Protein AF-A0A9E1WMB5-F1 (afdb_monomer_lite)

pLDDT: mean 80.15, std 16.56, range [26.53, 96.44]

Sequence (332 aa):
MTDHKHYSDYHSYMDGRIVIYKRNDHKTPRFSARFKIPNQIGGIVKSTKTADKDKAYKIAKEMYYDLEGKFQRGEVLMKLPFSKVFNDWVSLRLVEGKDKVYTFDDIRSSKKHILKFFNDRDIRKVDNFLINEFFAKRQSDTPKPSASTLKQEARRLNGILTFAYNNGLIKDIPHFPSISAKPNPRPDFTQEEYNKLVQSMGDFVDEVKANKAHGTVTSPHTIKQRGVEKKIILPGENKTNKDPKLMALVARSHRWLQNLKDGQVKNIAEIAANENMDDGDVSRFIQFAFLAPEIVTSIFEGKQPADLTSEKLKRLGSLPHSWSEQKSRLGY

Structure (mmCIF, N/CA/C/O backbone):
data_AF-A0A9E1WMB5-F1
#
_entry.id   AF-A0A9E1WMB5-F1
#
loop_
_atom_site.group_PDB
_atom_site.id
_atom_site.type_symbol
_atom_site.label_atom_id
_atom_site.label_alt_id
_atom_site.label_comp_id
_atom_site.label_asym_id
_atom_site.label_entity_id
_atom_site.label_seq_id
_atom_site.pdbx_PDB_ins_code
_atom_site.Cartn_x
_atom_site.Cartn_y
_atom_site.Cartn_z
_atom_site.occupancy
_atom_site.B_iso_or_equiv
_atom_site.auth_seq_id
_atom_site.auth_comp_id
_atom_site.auth_asym_id
_atom_site.auth_atom_id
_atom_site.pdbx_PDB_model_num
ATOM 1 N N . MET A 1 1 ? 10.996 18.912 -34.843 1.00 38.31 1 MET A N 1
ATOM 2 C CA . MET A 1 1 ? 12.142 18.092 -34.395 1.00 38.31 1 MET A CA 1
ATOM 3 C C . MET A 1 1 ? 12.155 18.114 -32.881 1.00 38.31 1 MET A C 1
ATOM 5 O O . MET A 1 1 ? 12.222 19.189 -32.306 1.00 38.31 1 MET A O 1
ATOM 9 N N . THR A 1 2 ? 11.965 16.967 -32.239 1.00 42.38 2 THR A N 1
ATOM 10 C CA . THR A 1 2 ? 11.940 16.852 -30.777 1.00 42.38 2 THR A CA 1
ATOM 11 C C . THR A 1 2 ? 13.373 16.960 -30.262 1.00 42.38 2 THR A C 1
ATOM 13 O O . THR A 1 2 ? 14.203 16.117 -30.588 1.00 42.38 2 THR A O 1
ATOM 16 N N . ASP A 1 3 ? 13.680 18.018 -29.514 1.00 42.44 3 ASP A N 1
ATOM 17 C CA . ASP A 1 3 ? 15.026 18.278 -29.000 1.00 42.44 3 ASP A CA 1
ATOM 18 C C . ASP A 1 3 ? 15.379 17.258 -27.900 1.00 42.44 3 ASP A C 1
ATOM 20 O O . ASP A 1 3 ? 14.807 17.246 -26.806 1.00 42.44 3 ASP A O 1
ATOM 24 N N . HIS A 1 4 ? 16.277 16.325 -28.213 1.00 59.47 4 HIS A N 1
ATOM 25 C CA . HIS A 1 4 ? 16.670 15.233 -27.327 1.00 59.47 4 HIS A CA 1
ATOM 26 C C . HIS A 1 4 ? 17.949 15.597 -26.559 1.00 59.47 4 HIS A C 1
ATOM 28 O O . HIS A 1 4 ? 18.994 14.994 -26.780 1.00 59.47 4 HIS A O 1
ATOM 34 N N . LYS A 1 5 ? 17.865 16.534 -25.601 1.00 64.81 5 LYS A N 1
ATOM 35 C CA . LYS A 1 5 ? 19.006 17.042 -24.795 1.00 64.81 5 LYS A CA 1
ATOM 36 C C . LYS A 1 5 ? 19.931 15.985 -24.158 1.00 64.81 5 LYS A C 1
ATOM 38 O O . LYS A 1 5 ? 21.057 16.304 -23.789 1.00 64.81 5 LYS A O 1
ATOM 43 N N . HIS A 1 6 ? 19.485 14.737 -24.017 1.00 70.25 6 HIS A N 1
ATOM 44 C CA . HIS A 1 6 ? 20.235 13.657 -23.363 1.00 7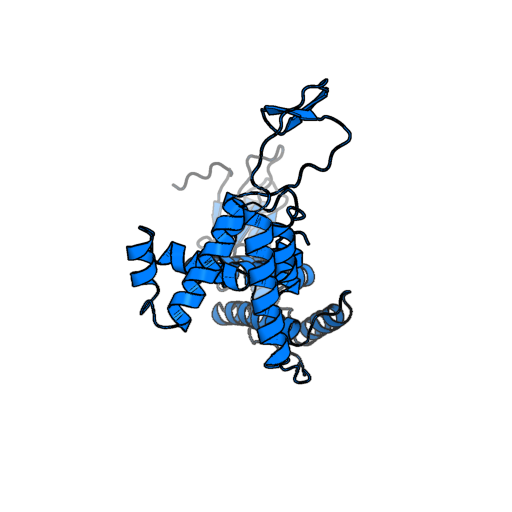0.25 6 HIS A CA 1
ATOM 45 C C . HIS A 1 6 ? 20.822 12.603 -24.322 1.00 70.25 6 HIS A C 1
ATOM 47 O O . HIS A 1 6 ? 21.563 11.723 -23.872 1.00 70.25 6 HIS A O 1
ATOM 53 N N . TYR A 1 7 ? 20.516 12.674 -25.621 1.00 82.00 7 TYR A N 1
ATOM 54 C CA . TYR A 1 7 ? 20.897 11.658 -26.606 1.00 82.00 7 TYR A CA 1
ATOM 55 C C . TYR A 1 7 ? 21.585 12.282 -27.829 1.00 82.00 7 TYR A C 1
ATOM 57 O O . TYR A 1 7 ? 21.335 13.430 -28.179 1.00 82.00 7 TYR A O 1
ATOM 65 N N . SER A 1 8 ? 22.440 11.508 -28.486 1.00 81.94 8 SER A N 1
ATOM 66 C CA . SER A 1 8 ? 23.066 11.810 -29.781 1.00 81.94 8 SER A CA 1
ATOM 67 C C . SER A 1 8 ? 22.853 10.636 -30.738 1.00 81.94 8 SER A C 1
ATOM 69 O O . SER A 1 8 ? 22.440 9.557 -30.306 1.00 81.94 8 SER A O 1
ATOM 71 N N . ASP A 1 9 ? 23.097 10.836 -32.037 1.00 84.56 9 ASP A N 1
ATOM 72 C CA . ASP A 1 9 ? 22.953 9.809 -33.085 1.00 84.56 9 ASP A CA 1
ATOM 73 C C . ASP A 1 9 ? 21.632 9.021 -32.987 1.00 84.56 9 ASP A C 1
ATOM 75 O O . ASP A 1 9 ? 21.609 7.795 -32.869 1.00 84.56 9 ASP A O 1
ATOM 79 N N . TYR A 1 10 ? 20.511 9.745 -32.967 1.00 90.81 10 TYR A N 1
ATOM 80 C CA . TYR A 1 10 ? 19.176 9.164 -32.852 1.00 90.81 10 TYR A CA 1
ATOM 81 C C . TYR A 1 10 ? 18.671 8.676 -34.215 1.00 90.81 10 TYR A C 1
ATOM 83 O O . TYR A 1 10 ? 18.521 9.463 -35.150 1.00 90.81 10 TYR A O 1
ATOM 91 N N . HIS A 1 11 ? 18.330 7.392 -34.311 1.00 92.56 11 HIS A N 1
ATOM 92 C CA . HIS A 1 11 ? 17.752 6.798 -35.515 1.00 92.56 11 HIS A CA 1
ATOM 93 C C . HIS A 1 11 ? 16.545 5.927 -35.165 1.00 92.56 11 HIS A C 1
ATOM 95 O O . HIS A 1 11 ? 16.603 5.096 -34.258 1.00 92.56 11 HIS A O 1
ATOM 101 N N . SER A 1 12 ? 15.449 6.103 -35.903 1.00 92.56 12 SER A N 1
ATOM 102 C CA . SER A 1 12 ? 14.202 5.363 -35.718 1.00 92.56 12 SER A CA 1
ATOM 103 C C . SER A 1 12 ? 13.916 4.477 -36.926 1.00 92.56 12 SER A C 1
ATOM 105 O O . SER A 1 12 ? 14.100 4.898 -38.064 1.00 92.56 12 SER A O 1
ATOM 107 N N . TYR A 1 13 ? 13.461 3.255 -36.667 1.00 92.62 13 TYR A N 1
ATOM 108 C CA . TYR A 1 13 ? 13.157 2.234 -37.663 1.00 92.62 13 TYR A CA 1
ATOM 109 C C . TYR A 1 13 ? 11.843 1.526 -37.312 1.00 92.62 13 TYR A C 1
ATOM 111 O O . TYR A 1 13 ? 11.417 1.534 -36.151 1.00 92.62 13 TYR A O 1
ATOM 119 N N . MET A 1 14 ? 11.234 0.868 -38.308 1.00 89.62 14 MET A N 1
ATOM 120 C CA . MET A 1 14 ? 9.987 0.099 -38.156 1.00 89.62 14 MET A CA 1
ATOM 121 C C . MET A 1 14 ? 8.889 0.920 -37.457 1.00 89.62 14 MET A C 1
ATOM 123 O O . MET A 1 14 ? 8.373 0.507 -36.421 1.00 89.62 14 MET A O 1
ATOM 127 N N . ASP A 1 15 ? 8.609 2.125 -37.960 1.00 88.12 15 ASP A N 1
ATOM 128 C CA . ASP A 1 15 ? 7.588 3.042 -37.425 1.00 88.12 15 ASP A CA 1
ATOM 129 C C . ASP A 1 15 ? 7.743 3.357 -35.926 1.00 88.12 15 ASP A C 1
ATOM 131 O O . ASP A 1 15 ? 6.782 3.411 -35.158 1.00 88.12 15 ASP A O 1
ATOM 135 N N . GLY A 1 16 ? 8.987 3.523 -35.468 1.00 86.50 16 GLY A N 1
ATOM 136 C CA . GLY A 1 16 ? 9.279 3.829 -34.066 1.00 86.50 16 GLY A CA 1
ATOM 137 C C . GLY A 1 16 ? 9.293 2.619 -33.134 1.00 86.50 16 GLY A C 1
ATOM 138 O O . GLY A 1 16 ? 9.463 2.794 -31.924 1.00 86.50 16 GLY A O 1
ATOM 139 N N . ARG A 1 17 ? 9.158 1.396 -33.661 1.00 88.81 17 ARG A N 1
ATOM 140 C CA . ARG A 1 17 ? 9.292 0.166 -32.865 1.00 88.81 17 ARG A CA 1
ATOM 141 C C . ARG A 1 17 ? 10.726 -0.109 -32.454 1.00 88.81 17 ARG A C 1
ATOM 143 O O . ARG A 1 17 ? 10.938 -0.649 -31.372 1.00 88.81 17 ARG A O 1
ATOM 150 N N . ILE A 1 18 ? 11.693 0.284 -33.280 1.00 94.69 18 ILE A N 1
ATOM 151 C CA . ILE A 1 18 ? 13.116 0.225 -32.953 1.00 94.69 18 ILE A CA 1
ATOM 152 C C . ILE A 1 18 ? 13.670 1.642 -33.015 1.00 94.69 18 ILE A C 1
ATOM 154 O O . ILE A 1 18 ? 13.551 2.333 -34.023 1.00 94.69 18 ILE A O 1
ATOM 158 N N . VAL A 1 19 ? 14.304 2.076 -31.936 1.00 94.44 19 VAL A N 1
ATOM 159 C CA . VAL A 1 19 ? 15.007 3.356 -31.876 1.00 94.44 19 VAL A CA 1
ATOM 160 C C . VAL A 1 19 ? 16.403 3.100 -31.345 1.00 94.44 19 VAL A C 1
ATOM 162 O O . VAL A 1 19 ? 16.534 2.611 -30.229 1.00 94.44 19 VAL A O 1
ATOM 165 N N . ILE A 1 20 ? 17.442 3.433 -32.106 1.00 95.00 20 ILE A N 1
ATOM 166 C CA . ILE A 1 20 ? 18.824 3.387 -31.619 1.00 95.00 20 ILE A CA 1
ATOM 167 C C . ILE A 1 20 ? 19.335 4.799 -31.355 1.00 95.00 20 ILE A C 1
ATOM 169 O O . ILE A 1 20 ? 19.002 5.729 -32.084 1.00 95.00 20 ILE A O 1
ATOM 173 N N . TYR A 1 21 ? 20.121 4.958 -30.300 1.00 94.19 21 TYR A N 1
ATOM 174 C CA . TYR A 1 21 ? 20.698 6.239 -29.908 1.00 94.19 21 TYR A CA 1
ATOM 175 C C . TYR A 1 21 ? 21.976 6.038 -29.098 1.00 94.19 21 TYR A C 1
ATOM 177 O O . TYR A 1 21 ? 22.169 5.007 -28.445 1.00 94.19 21 TYR A O 1
ATOM 185 N N . LYS A 1 22 ? 22.845 7.043 -29.104 1.00 92.19 22 LYS A N 1
ATOM 186 C CA . LYS A 1 22 ? 23.962 7.176 -28.170 1.00 92.19 22 LYS A CA 1
ATOM 187 C C . LYS A 1 22 ? 23.547 8.076 -27.014 1.00 92.19 22 LYS A C 1
ATOM 189 O O . LYS A 1 22 ? 22.721 8.974 -27.162 1.00 92.19 22 LYS A O 1
ATOM 194 N N . ARG A 1 23 ? 24.087 7.814 -25.829 1.00 85.69 23 ARG A N 1
ATOM 195 C CA . ARG A 1 23 ? 23.876 8.680 -24.667 1.00 85.69 23 ARG A CA 1
ATOM 196 C C . ARG A 1 23 ? 25.073 9.613 -24.514 1.00 85.69 23 ARG A C 1
ATOM 198 O O . ARG A 1 23 ? 26.211 9.166 -24.652 1.00 85.69 23 ARG A O 1
ATOM 205 N N . ASN A 1 24 ? 24.809 10.878 -24.202 1.00 84.19 24 ASN A N 1
ATOM 206 C CA . ASN A 1 24 ? 25.844 11.916 -24.128 1.00 84.19 24 ASN A CA 1
ATOM 207 C C . ASN A 1 24 ? 26.690 11.849 -22.839 1.00 84.19 24 ASN A C 1
ATOM 209 O O . ASN A 1 24 ? 27.710 12.519 -22.742 1.00 84.19 24 ASN A O 1
ATOM 213 N N . ASP A 1 25 ? 26.279 11.044 -21.854 1.00 82.69 25 ASP A N 1
ATOM 214 C CA . ASP A 1 25 ? 26.929 10.881 -20.546 1.00 82.69 25 ASP A CA 1
ATOM 215 C C . ASP A 1 25 ? 28.101 9.878 -20.544 1.00 82.69 25 ASP A C 1
ATOM 217 O O . ASP A 1 25 ? 28.880 9.835 -19.591 1.00 82.69 25 ASP A O 1
ATOM 221 N N . HIS A 1 26 ? 28.272 9.075 -21.600 1.00 81.00 26 HIS A N 1
ATOM 222 C CA . HIS A 1 26 ? 29.330 8.064 -21.671 1.00 81.00 26 HIS A CA 1
ATOM 223 C C . HIS A 1 26 ? 30.584 8.559 -22.409 1.00 81.00 26 HIS A C 1
ATOM 225 O O . HIS A 1 26 ? 30.502 8.991 -23.555 1.00 81.00 26 HIS A O 1
ATOM 231 N N . LYS A 1 27 ? 31.772 8.357 -21.808 1.00 80.12 27 LYS A N 1
ATOM 232 C CA . LYS A 1 27 ? 33.088 8.638 -22.434 1.00 80.12 27 LYS A CA 1
ATOM 233 C C . LYS A 1 27 ? 33.320 7.897 -23.760 1.00 80.12 27 LYS A C 1
ATOM 235 O O . LYS A 1 27 ? 33.998 8.416 -24.635 1.00 80.12 27 LYS A O 1
ATOM 240 N N . THR A 1 28 ? 32.789 6.681 -23.901 1.00 84.12 28 THR A N 1
ATOM 241 C CA . THR A 1 28 ? 32.860 5.869 -25.129 1.00 84.12 28 THR A CA 1
ATOM 242 C C . THR A 1 28 ? 31.448 5.435 -25.535 1.00 84.12 28 THR A C 1
ATOM 244 O O . THR A 1 28 ? 30.992 4.344 -25.171 1.00 84.12 28 THR A O 1
ATOM 247 N N . PRO A 1 29 ? 30.698 6.307 -26.233 1.00 83.88 29 PRO A N 1
ATOM 248 C CA . PRO A 1 29 ? 29.279 6.090 -26.464 1.00 83.88 29 PRO A CA 1
ATOM 249 C C . PRO A 1 29 ? 29.048 4.958 -27.473 1.00 83.88 29 PRO A C 1
ATOM 251 O O . PRO A 1 29 ? 29.410 5.037 -28.647 1.00 83.88 29 PRO A O 1
ATOM 254 N N . ARG A 1 30 ? 28.401 3.892 -26.999 1.00 91.75 30 ARG A N 1
ATOM 255 C CA . ARG A 1 30 ? 27.881 2.792 -27.822 1.00 91.75 30 ARG A CA 1
ATOM 256 C C . ARG A 1 30 ? 26.392 3.002 -28.080 1.00 91.75 30 ARG A C 1
ATOM 258 O O . ARG A 1 30 ? 25.697 3.602 -27.257 1.00 91.75 30 ARG A O 1
ATOM 265 N N . PHE A 1 31 ? 25.886 2.456 -29.179 1.00 93.94 31 PHE A N 1
ATOM 266 C CA . PHE A 1 31 ? 24.462 2.504 -29.481 1.00 93.94 31 PHE A CA 1
ATOM 267 C C . PHE A 1 31 ? 23.658 1.672 -28.475 1.00 93.94 31 PHE A C 1
ATOM 269 O O . PHE A 1 31 ? 23.940 0.495 -28.222 1.00 93.94 31 PHE A O 1
ATOM 276 N N . SER A 1 32 ? 22.621 2.285 -27.920 1.00 92.50 32 SER A N 1
ATOM 277 C CA . SER A 1 32 ? 21.546 1.628 -27.182 1.00 92.50 32 SER A CA 1
ATOM 278 C C . SER A 1 32 ? 20.313 1.558 -28.068 1.00 92.50 32 SER A C 1
ATOM 280 O O . SER A 1 32 ? 20.053 2.490 -28.817 1.00 92.50 32 SER A O 1
ATOM 282 N N . ALA A 1 33 ? 19.565 0.466 -27.985 1.00 94.44 33 ALA A N 1
ATOM 283 C CA . ALA A 1 33 ? 18.337 0.238 -28.724 1.00 94.44 33 ALA A CA 1
ATOM 284 C C . ALA A 1 33 ? 17.145 0.217 -27.763 1.00 94.44 33 ALA A C 1
ATOM 286 O O . ALA A 1 33 ? 17.157 -0.510 -26.770 1.00 94.44 33 ALA A O 1
ATOM 287 N N . ARG A 1 34 ? 16.120 1.011 -28.063 1.00 91.88 34 ARG A N 1
ATOM 288 C CA . ARG A 1 34 ? 14.806 1.011 -27.428 1.00 91.88 34 ARG A CA 1
ATOM 289 C C . ARG A 1 34 ? 13.812 0.295 -28.337 1.00 91.88 34 ARG A C 1
ATOM 291 O O . ARG A 1 34 ? 13.695 0.632 -29.511 1.00 91.88 34 ARG A O 1
ATOM 298 N N . PHE A 1 35 ? 13.072 -0.642 -27.762 1.00 91.94 35 PHE A N 1
ATOM 299 C CA . PHE A 1 35 ? 12.079 -1.467 -28.435 1.00 91.94 35 PHE A CA 1
ATOM 300 C C . PHE A 1 35 ? 10.682 -1.157 -27.908 1.00 91.94 35 PHE A C 1
ATOM 302 O O . PHE A 1 35 ? 10.476 -1.116 -26.692 1.00 91.94 35 PHE A O 1
ATOM 309 N N . LYS A 1 36 ? 9.721 -0.968 -28.811 1.00 87.06 36 LYS A N 1
ATOM 310 C CA . LYS A 1 36 ? 8.294 -0.860 -28.498 1.00 87.06 36 LYS A CA 1
ATOM 311 C C . LYS A 1 36 ? 7.586 -2.056 -29.129 1.00 87.06 36 LYS A C 1
ATOM 313 O O . LYS A 1 36 ? 7.396 -2.085 -30.342 1.00 87.06 36 LYS A O 1
ATOM 318 N N . ILE A 1 37 ? 7.239 -3.043 -28.307 1.00 85.00 37 ILE A N 1
ATOM 319 C CA . ILE A 1 37 ? 6.507 -4.231 -28.754 1.00 85.00 37 ILE A CA 1
ATOM 320 C C . ILE A 1 37 ? 5.007 -3.896 -28.767 1.00 85.00 37 ILE A C 1
ATOM 322 O O . ILE A 1 37 ? 4.506 -3.351 -27.776 1.00 85.00 37 ILE A O 1
ATOM 326 N N . PRO A 1 38 ? 4.279 -4.169 -29.863 1.00 76.94 38 PRO A N 1
ATOM 327 C CA . PRO A 1 38 ? 2.831 -3.985 -29.910 1.00 76.94 38 PRO A CA 1
ATOM 328 C C . PRO A 1 38 ? 2.136 -4.723 -28.759 1.00 76.94 38 PRO A C 1
ATOM 330 O O . PRO A 1 38 ? 2.511 -5.842 -28.428 1.00 76.94 38 PRO A O 1
ATOM 333 N N . ASN A 1 39 ? 1.134 -4.096 -28.138 1.00 70.06 39 ASN A N 1
ATOM 334 C CA . ASN A 1 39 ? 0.389 -4.634 -26.988 1.00 70.06 39 ASN A CA 1
ATOM 335 C C . ASN A 1 39 ? 1.214 -4.863 -25.702 1.00 70.06 39 ASN A C 1
ATOM 337 O O . ASN A 1 39 ? 0.675 -5.346 -24.708 1.00 70.06 39 ASN A O 1
ATOM 341 N N . GLN A 1 40 ? 2.493 -4.472 -25.667 1.00 71.69 40 GLN A N 1
ATOM 342 C CA . GLN A 1 40 ? 3.281 -4.424 -24.438 1.00 71.69 40 GLN A CA 1
ATOM 343 C C . GLN A 1 40 ? 3.323 -2.999 -23.875 1.00 71.69 40 GLN A C 1
ATOM 345 O O . GLN A 1 40 ? 3.624 -2.029 -24.571 1.00 71.69 40 GLN A O 1
ATOM 350 N N . ILE A 1 41 ? 3.084 -2.872 -22.569 1.00 62.41 41 ILE A N 1
ATOM 351 C CA . ILE A 1 41 ? 3.213 -1.596 -21.861 1.00 62.41 41 ILE A CA 1
ATOM 352 C C . ILE A 1 41 ? 4.692 -1.310 -21.570 1.00 62.41 41 ILE A C 1
ATOM 354 O O . ILE A 1 41 ? 5.375 -2.086 -20.897 1.00 62.41 41 ILE A O 1
ATOM 358 N N . GLY A 1 42 ? 5.165 -0.149 -22.029 1.00 66.00 42 GLY A N 1
ATOM 359 C CA . GLY A 1 42 ? 6.530 0.339 -21.820 1.00 66.00 42 GLY A CA 1
ATOM 360 C C . GLY A 1 42 ? 7.509 -0.046 -22.935 1.00 66.00 42 GLY A C 1
ATOM 361 O O . GLY A 1 42 ? 7.225 -0.889 -23.777 1.00 66.00 42 GLY A O 1
ATOM 362 N N . GLY A 1 43 ? 8.677 0.605 -22.948 1.00 78.00 43 GLY A N 1
ATOM 363 C CA . GLY A 1 43 ? 9.746 0.315 -23.908 1.00 78.00 43 GLY A CA 1
ATOM 364 C C . GLY A 1 43 ? 10.907 -0.432 -23.257 1.00 78.00 43 GLY A C 1
ATOM 365 O O . GLY A 1 43 ? 11.295 -0.099 -22.140 1.00 78.00 43 GLY A O 1
ATOM 366 N N . ILE A 1 44 ? 11.477 -1.403 -23.967 1.00 82.75 44 ILE A N 1
ATOM 367 C CA . ILE A 1 44 ? 12.641 -2.182 -23.518 1.00 82.75 44 ILE A CA 1
ATOM 368 C C . ILE A 1 44 ? 13.898 -1.507 -24.042 1.00 82.75 44 ILE A C 1
ATOM 370 O O . ILE A 1 44 ? 13.975 -1.254 -25.236 1.00 82.75 44 ILE A O 1
ATOM 374 N N . VAL A 1 45 ? 14.894 -1.243 -23.197 1.00 89.75 45 VAL A N 1
ATOM 375 C CA . VAL A 1 45 ? 16.184 -0.695 -23.646 1.00 89.75 45 VAL A CA 1
ATOM 376 C C . VAL A 1 45 ? 17.282 -1.739 -23.461 1.00 89.75 45 VAL A C 1
ATOM 378 O O . VAL A 1 45 ? 17.433 -2.286 -22.371 1.00 89.75 45 VAL A O 1
ATOM 381 N N . LYS A 1 46 ? 18.062 -2.015 -24.511 1.00 91.25 46 LYS A N 1
ATOM 382 C CA . LYS A 1 46 ? 19.260 -2.871 -24.458 1.00 91.25 46 LYS A CA 1
ATOM 383 C C . LYS A 1 46 ? 20.430 -2.202 -25.173 1.00 91.25 46 LYS A C 1
ATOM 385 O O . LYS A 1 46 ? 20.240 -1.482 -26.145 1.00 91.25 46 LYS A O 1
ATOM 390 N N . SER A 1 47 ? 21.656 -2.453 -24.721 1.00 91.56 47 SER A N 1
ATOM 391 C CA . SER A 1 47 ? 22.849 -2.008 -25.450 1.00 91.56 47 SER A CA 1
ATOM 392 C C . SER A 1 47 ? 23.109 -2.916 -26.653 1.00 91.56 47 SER A C 1
ATOM 394 O O . SER A 1 47 ? 23.089 -4.138 -26.515 1.00 91.56 47 SER A O 1
ATOM 396 N N . THR A 1 48 ? 23.426 -2.327 -27.806 1.00 92.81 48 THR A N 1
ATOM 397 C CA . THR A 1 48 ? 23.882 -3.065 -29.000 1.00 92.81 48 THR A CA 1
ATOM 398 C C . THR A 1 48 ? 25.367 -3.436 -28.926 1.00 92.81 48 THR A C 1
ATOM 400 O O . THR A 1 48 ? 25.872 -4.150 -29.784 1.00 92.81 48 THR A O 1
ATOM 403 N N . LYS A 1 49 ? 26.080 -2.947 -27.897 1.00 91.94 49 LYS A N 1
ATOM 404 C CA . LYS A 1 49 ? 27.517 -3.158 -27.647 1.00 91.94 49 LYS A CA 1
ATOM 405 C C . LYS A 1 49 ? 28.463 -2.685 -28.764 1.00 91.94 49 LYS A C 1
ATOM 407 O O . LYS A 1 49 ? 29.663 -2.921 -28.667 1.00 91.94 49 LYS A O 1
ATOM 412 N N . THR A 1 50 ? 27.972 -1.945 -29.754 1.00 93.12 50 THR A N 1
ATOM 413 C CA . THR A 1 50 ? 28.773 -1.418 -30.867 1.00 93.12 50 THR A CA 1
ATOM 414 C C . THR A 1 50 ? 28.614 0.099 -31.006 1.00 93.12 50 THR A C 1
ATOM 416 O O . THR A 1 50 ? 27.602 0.669 -30.599 1.00 93.12 50 THR A O 1
ATOM 419 N N . ALA A 1 51 ? 29.638 0.766 -31.540 1.00 91.81 51 ALA A N 1
ATOM 420 C CA . ALA A 1 51 ? 29.602 2.188 -31.902 1.00 91.81 51 ALA A CA 1
ATOM 421 C C . ALA A 1 51 ? 29.258 2.412 -33.388 1.00 91.81 51 ALA A C 1
ATOM 423 O O . ALA A 1 51 ? 29.016 3.546 -33.793 1.00 91.81 51 ALA A O 1
ATOM 424 N N . ASP A 1 52 ? 29.229 1.333 -34.174 1.00 94.12 52 ASP A N 1
ATOM 425 C CA . ASP A 1 52 ? 28.877 1.305 -35.594 1.00 94.12 52 ASP A CA 1
ATOM 426 C C . ASP A 1 52 ? 27.351 1.249 -35.753 1.00 94.12 52 ASP A C 1
ATOM 428 O O . ASP A 1 52 ? 26.698 0.367 -35.188 1.00 94.12 52 ASP A O 1
ATOM 432 N N . LYS A 1 53 ? 26.793 2.202 -36.506 1.00 93.69 53 LYS A N 1
ATOM 433 C CA . LYS A 1 53 ? 25.348 2.397 -36.688 1.00 93.69 53 LYS A CA 1
ATOM 434 C C . LYS A 1 53 ? 24.683 1.221 -37.405 1.00 93.69 53 LYS A C 1
ATOM 436 O O . LYS A 1 53 ? 23.621 0.768 -36.979 1.00 93.69 53 LYS A O 1
ATOM 441 N N . ASP A 1 54 ? 25.293 0.716 -38.472 1.00 92.56 54 ASP A N 1
ATOM 442 C CA . ASP A 1 54 ? 24.679 -0.313 -39.313 1.00 92.56 54 ASP A CA 1
ATOM 443 C C . ASP A 1 54 ? 24.740 -1.675 -38.617 1.00 92.56 54 ASP A C 1
ATOM 445 O O . ASP A 1 54 ? 23.760 -2.428 -38.608 1.00 92.56 54 ASP A O 1
ATOM 449 N N . LYS A 1 55 ? 25.851 -1.958 -37.922 1.00 93.44 55 LYS A N 1
ATOM 450 C CA . LYS A 1 55 ? 25.944 -3.115 -37.018 1.00 93.44 55 LYS A CA 1
ATOM 451 C C . LYS A 1 55 ? 24.957 -2.991 -35.857 1.00 93.44 55 LYS A C 1
ATOM 453 O O . LYS A 1 55 ? 24.309 -3.978 -35.516 1.00 93.44 55 LYS A O 1
ATOM 458 N N . ALA A 1 56 ? 24.803 -1.798 -35.274 1.00 94.25 56 ALA A N 1
ATOM 459 C CA . ALA A 1 56 ? 23.848 -1.562 -34.192 1.00 94.25 56 ALA A CA 1
ATOM 460 C C . ALA A 1 56 ? 22.411 -1.848 -34.634 1.00 94.25 56 ALA A C 1
ATOM 462 O O . ALA A 1 56 ? 21.671 -2.491 -33.893 1.00 94.25 56 ALA A O 1
ATOM 463 N N . TYR A 1 57 ? 22.026 -1.415 -35.838 1.00 95.06 57 TYR A N 1
ATOM 464 C CA . TYR A 1 57 ? 20.698 -1.685 -36.380 1.00 95.06 57 TYR A CA 1
ATOM 465 C C . TYR A 1 57 ? 20.459 -3.182 -36.615 1.00 95.06 57 TYR A C 1
ATOM 467 O O . TYR A 1 57 ? 19.420 -3.687 -36.193 1.00 95.06 57 TYR A O 1
ATOM 475 N N . LYS A 1 58 ? 21.416 -3.913 -37.208 1.00 96.06 58 LYS A N 1
ATOM 476 C CA . LYS A 1 58 ? 21.299 -5.374 -37.399 1.00 96.06 58 LYS A CA 1
ATOM 477 C C . LYS A 1 58 ? 21.091 -6.105 -36.068 1.00 96.06 58 LYS A C 1
ATOM 479 O O . LYS A 1 58 ? 20.119 -6.841 -35.923 1.00 96.06 58 LYS A O 1
ATOM 484 N N . ILE A 1 59 ? 21.929 -5.802 -35.073 1.00 95.19 59 ILE A N 1
ATOM 485 C CA . ILE A 1 59 ? 21.826 -6.364 -33.716 1.00 95.19 59 ILE A CA 1
ATOM 486 C C . ILE A 1 59 ? 20.479 -6.002 -33.072 1.00 95.19 59 ILE A C 1
ATOM 488 O O . ILE A 1 59 ? 19.817 -6.849 -32.475 1.00 95.19 59 ILE A O 1
ATOM 492 N N . ALA A 1 60 ? 20.047 -4.744 -33.191 1.00 95.38 60 ALA A N 1
ATOM 493 C CA . ALA A 1 60 ? 18.770 -4.297 -32.645 1.00 95.38 60 ALA A CA 1
ATOM 494 C C . ALA A 1 60 ? 17.580 -5.004 -33.313 1.00 95.38 60 ALA A C 1
ATOM 496 O O . ALA A 1 60 ? 16.630 -5.373 -32.627 1.00 95.38 60 ALA A O 1
ATOM 497 N N . LYS A 1 61 ? 17.632 -5.229 -34.629 1.00 96.44 61 LYS A N 1
ATOM 498 C CA . LYS A 1 61 ? 16.587 -5.932 -35.381 1.00 96.44 61 LYS A CA 1
ATOM 499 C C . LYS A 1 61 ? 16.443 -7.387 -34.928 1.00 96.44 61 LYS A C 1
ATOM 501 O O . LYS A 1 61 ? 15.328 -7.827 -34.670 1.00 96.44 61 LYS A O 1
ATOM 506 N N . GLU A 1 62 ? 17.553 -8.101 -34.749 1.00 95.31 62 GLU A N 1
ATOM 507 C CA . GLU A 1 62 ? 17.547 -9.467 -34.201 1.00 95.31 62 GLU A CA 1
ATOM 508 C C . GLU A 1 62 ? 16.978 -9.505 -32.775 1.00 95.31 62 GLU A C 1
ATOM 510 O O . GLU A 1 62 ? 16.105 -10.319 -32.471 1.00 95.31 62 GLU A O 1
ATOM 515 N N . MET A 1 63 ? 17.396 -8.570 -31.910 1.00 93.31 63 MET A N 1
ATOM 516 C CA . MET A 1 63 ? 16.844 -8.445 -30.556 1.00 93.31 63 MET A CA 1
ATOM 517 C C . MET A 1 63 ? 15.338 -8.159 -30.559 1.00 93.31 63 MET A C 1
ATOM 519 O O . MET A 1 63 ? 14.632 -8.673 -29.694 1.00 93.31 63 MET A O 1
ATOM 523 N N . TYR A 1 64 ? 14.845 -7.337 -31.490 1.00 93.44 64 TYR A N 1
ATOM 524 C CA . TYR A 1 64 ? 13.420 -7.030 -31.604 1.00 93.44 64 TYR A CA 1
ATOM 525 C C . TYR A 1 64 ? 12.606 -8.291 -31.917 1.00 93.44 64 TYR A C 1
ATOM 527 O O . TYR A 1 64 ? 11.618 -8.542 -31.231 1.00 93.44 64 TYR A O 1
ATOM 535 N N . TYR A 1 65 ? 13.033 -9.110 -32.883 1.00 93.81 65 TYR A N 1
ATOM 536 C CA . TYR A 1 65 ? 12.310 -10.337 -33.236 1.00 93.81 65 TYR A CA 1
ATOM 537 C C . TYR A 1 65 ? 12.342 -11.394 -32.127 1.00 93.81 65 TYR A C 1
ATOM 539 O O . TYR A 1 65 ? 11.328 -12.045 -31.884 1.00 93.81 65 TYR A O 1
ATOM 547 N N . ASP A 1 66 ? 13.457 -11.538 -31.401 1.00 90.69 66 ASP A N 1
ATOM 548 C CA . ASP A 1 66 ? 13.511 -12.423 -30.225 1.00 90.69 66 ASP A CA 1
ATOM 549 C C . ASP A 1 66 ? 12.531 -11.966 -29.129 1.00 90.69 66 ASP A C 1
ATOM 551 O O . ASP A 1 66 ? 11.801 -12.776 -28.552 1.00 90.69 66 ASP A O 1
ATOM 555 N N . LEU A 1 67 ? 12.470 -10.655 -28.867 1.00 88.50 67 LEU A N 1
ATOM 556 C CA . LEU A 1 67 ? 11.510 -10.078 -27.927 1.00 88.50 67 LEU A CA 1
ATOM 557 C C . LEU A 1 67 ? 10.066 -10.303 -28.405 1.00 88.50 67 LEU A C 1
ATOM 559 O O . LEU A 1 67 ? 9.243 -10.805 -27.647 1.00 88.50 67 LEU A O 1
ATOM 563 N N . GLU A 1 68 ? 9.750 -9.998 -29.660 1.00 87.12 68 GLU A N 1
ATOM 564 C CA . GLU A 1 68 ? 8.415 -10.213 -30.227 1.00 87.12 68 GLU A CA 1
ATOM 565 C C . GLU A 1 68 ? 7.998 -11.692 -30.141 1.00 87.12 68 GLU A C 1
ATOM 567 O O . GLU A 1 68 ? 6.911 -11.991 -29.651 1.00 87.12 68 GLU A O 1
ATOM 572 N N . GLY A 1 69 ? 8.890 -12.628 -30.480 1.00 87.31 69 GLY A N 1
ATOM 573 C CA . GLY A 1 69 ? 8.635 -14.065 -30.355 1.00 87.31 69 GLY A CA 1
ATOM 574 C C . GLY A 1 69 ? 8.359 -14.510 -28.914 1.00 87.31 69 GLY A C 1
ATOM 575 O O . GLY A 1 69 ? 7.422 -15.268 -28.668 1.00 87.31 69 GLY A O 1
ATOM 576 N N . LYS A 1 70 ? 9.129 -14.010 -27.941 1.00 84.69 70 LYS A N 1
ATOM 577 C CA . LYS A 1 70 ? 8.890 -14.254 -26.505 1.00 84.69 70 LYS A CA 1
ATOM 578 C C . LYS A 1 70 ? 7.536 -13.710 -26.048 1.00 84.69 70 LYS A C 1
ATOM 580 O O . LYS A 1 70 ? 6.817 -14.401 -25.331 1.00 84.69 70 LYS A O 1
ATOM 585 N N . PHE A 1 71 ? 7.159 -12.512 -26.494 1.00 81.06 71 PHE A N 1
ATOM 586 C CA . PHE A 1 71 ? 5.850 -11.935 -26.182 1.00 81.06 71 PHE A CA 1
ATOM 587 C C . PHE A 1 71 ? 4.699 -12.789 -26.717 1.00 81.06 71 PHE A C 1
ATOM 589 O O . PHE A 1 71 ? 3.755 -13.063 -25.981 1.00 81.06 71 PHE A O 1
ATOM 596 N N . GLN A 1 72 ? 4.800 -13.257 -27.964 1.00 80.44 72 GLN A N 1
ATOM 597 C CA . GLN A 1 72 ? 3.783 -14.116 -28.581 1.00 80.44 72 GLN A CA 1
ATOM 598 C C . GLN A 1 72 ? 3.632 -15.461 -27.857 1.00 80.44 72 GLN A C 1
ATOM 600 O O . GLN A 1 72 ? 2.528 -15.986 -27.754 1.00 80.44 72 GLN A O 1
ATOM 605 N N . ARG A 1 73 ? 4.714 -15.992 -27.273 1.00 82.88 73 ARG A N 1
ATOM 606 C CA . ARG A 1 73 ? 4.670 -17.179 -26.398 1.00 82.88 73 ARG A CA 1
ATOM 607 C C . ARG A 1 73 ? 4.114 -16.903 -24.995 1.00 82.88 73 ARG A C 1
ATOM 609 O O . ARG A 1 73 ? 4.038 -17.815 -24.178 1.00 82.88 73 ARG A O 1
ATOM 616 N N . GLY A 1 74 ? 3.737 -15.661 -24.692 1.00 69.25 74 GLY A N 1
ATOM 617 C CA . GLY A 1 74 ? 3.243 -15.254 -23.378 1.00 69.25 74 GLY A CA 1
ATOM 618 C C . GLY A 1 74 ? 4.339 -15.083 -22.323 1.00 69.25 74 GLY A C 1
ATOM 619 O O . GLY A 1 74 ? 4.028 -14.981 -21.135 1.00 69.25 74 GLY A O 1
ATOM 620 N N . GLU A 1 75 ? 5.614 -15.038 -22.720 1.00 75.56 75 GLU A N 1
ATOM 621 C CA . GLU A 1 75 ? 6.718 -14.800 -21.793 1.00 75.56 75 GLU A CA 1
ATOM 622 C C . GLU A 1 75 ? 6.753 -13.333 -21.340 1.00 75.56 75 GLU A C 1
ATOM 624 O O . GLU A 1 75 ? 6.522 -12.383 -22.096 1.00 75.56 75 GLU A O 1
ATOM 629 N N . VAL A 1 76 ? 7.092 -13.127 -20.069 1.00 67.50 76 VAL A N 1
ATOM 630 C CA . VAL A 1 76 ? 7.190 -11.792 -19.482 1.00 67.50 76 VAL A CA 1
ATOM 631 C C . VAL A 1 76 ? 8.483 -11.112 -19.944 1.00 67.50 76 VAL A C 1
ATOM 633 O O . VAL A 1 76 ? 9.557 -11.336 -19.395 1.00 67.50 76 VAL A O 1
ATOM 636 N N . LEU A 1 77 ? 8.367 -10.250 -20.955 1.00 71.00 77 LEU A N 1
ATOM 637 C CA . LEU A 1 77 ? 9.493 -9.520 -21.552 1.00 71.00 77 LEU A CA 1
ATOM 638 C C . LEU A 1 77 ? 10.129 -8.446 -20.670 1.00 71.00 77 LEU A C 1
ATOM 640 O O . LEU A 1 77 ? 11.316 -8.142 -20.789 1.00 71.00 77 LEU A O 1
ATOM 644 N N . MET A 1 78 ? 9.316 -7.820 -19.830 1.00 71.25 78 MET A N 1
ATOM 645 C CA . MET A 1 78 ? 9.767 -6.878 -18.823 1.00 71.25 78 MET A CA 1
ATOM 646 C C . MET A 1 78 ? 9.125 -7.251 -17.517 1.00 71.25 78 MET A C 1
ATOM 648 O O . MET A 1 78 ? 7.914 -7.465 -17.464 1.00 71.25 78 MET A O 1
ATOM 652 N N . LYS A 1 79 ? 9.948 -7.237 -16.473 1.00 76.50 79 LYS A N 1
ATOM 653 C CA . LYS A 1 79 ? 9.448 -7.293 -15.116 1.00 76.50 79 LYS A CA 1
ATOM 654 C C . LYS A 1 79 ? 8.517 -6.105 -14.909 1.00 76.50 79 LYS A C 1
ATOM 656 O O . LYS A 1 79 ? 8.945 -4.962 -15.086 1.00 76.50 79 LYS A O 1
ATOM 661 N N . LEU A 1 80 ? 7.265 -6.364 -14.556 1.00 83.38 80 LEU A N 1
ATOM 662 C CA . LEU A 1 80 ? 6.350 -5.323 -14.108 1.00 83.38 80 LEU A CA 1
ATOM 663 C C . LEU A 1 80 ? 6.302 -5.392 -12.580 1.00 83.38 80 LEU A C 1
ATOM 665 O O . LEU A 1 80 ? 5.541 -6.192 -12.034 1.00 83.38 80 LEU A O 1
ATOM 669 N N . PRO A 1 81 ? 7.168 -4.640 -11.875 1.00 91.75 81 PRO A N 1
ATOM 670 C CA . PRO A 1 81 ? 7.291 -4.789 -10.436 1.00 91.75 81 PRO A CA 1
ATOM 671 C C . PRO A 1 81 ? 6.006 -4.331 -9.750 1.00 91.75 81 PRO A C 1
ATOM 673 O O . PRO A 1 81 ? 5.409 -3.317 -10.130 1.00 91.75 81 PRO A O 1
ATOM 676 N N . PHE A 1 82 ? 5.618 -5.058 -8.706 1.00 94.88 82 PHE A N 1
ATOM 677 C CA . PHE A 1 82 ? 4.475 -4.731 -7.862 1.00 94.88 82 PHE A CA 1
ATOM 678 C C . PHE A 1 82 ? 4.554 -3.286 -7.359 1.00 94.88 82 PHE A C 1
ATOM 680 O O . PHE A 1 82 ? 3.550 -2.582 -7.347 1.00 94.88 82 PHE A O 1
ATOM 687 N N . SER A 1 83 ? 5.753 -2.811 -7.013 1.00 93.06 83 SER A N 1
ATOM 688 C CA . SER A 1 83 ? 6.000 -1.439 -6.565 1.00 93.06 83 SER A CA 1
ATOM 689 C C . SER A 1 83 ? 5.539 -0.372 -7.558 1.00 93.06 83 SER A C 1
ATOM 691 O O . SER A 1 83 ? 4.977 0.641 -7.143 1.00 93.06 83 SER A O 1
ATOM 693 N N . LYS A 1 84 ? 5.708 -0.603 -8.864 1.00 90.00 84 LYS A N 1
ATOM 694 C CA . LYS A 1 84 ? 5.228 0.317 -9.898 1.00 90.00 84 LYS A CA 1
ATOM 695 C C . LYS A 1 84 ? 3.702 0.358 -9.922 1.00 90.00 84 LYS A C 1
ATOM 697 O O . LYS A 1 84 ? 3.128 1.431 -9.787 1.00 90.00 84 LYS A O 1
ATOM 702 N N . VAL A 1 85 ? 3.063 -0.809 -10.009 1.00 88.81 85 VAL A N 1
ATOM 703 C CA . VAL A 1 85 ? 1.594 -0.926 -10.040 1.00 88.81 85 VAL A CA 1
ATOM 704 C C . VAL A 1 85 ? 0.968 -0.339 -8.775 1.00 88.81 85 VAL A C 1
ATOM 706 O O . VAL A 1 85 ? -0.033 0.367 -8.838 1.00 88.81 85 VAL A O 1
ATOM 709 N N . PHE A 1 86 ? 1.598 -0.573 -7.624 1.00 93.38 86 PHE A N 1
ATOM 710 C CA . PHE A 1 86 ? 1.203 0.015 -6.353 1.00 93.38 86 PHE A CA 1
ATOM 711 C C . PHE A 1 86 ? 1.245 1.547 -6.390 1.00 93.38 86 PHE A C 1
ATOM 713 O O . PHE A 1 86 ? 0.296 2.188 -5.954 1.00 93.38 86 PHE A O 1
ATOM 720 N N . ASN A 1 87 ? 2.318 2.149 -6.909 1.00 88.00 87 ASN A N 1
ATOM 721 C CA . ASN A 1 87 ? 2.433 3.606 -6.987 1.00 88.00 87 ASN A CA 1
ATOM 722 C C . ASN A 1 87 ? 1.419 4.217 -7.964 1.00 88.00 87 ASN A C 1
ATOM 724 O O . ASN A 1 87 ? 0.842 5.260 -7.652 1.00 88.00 87 ASN A O 1
ATOM 728 N N . ASP A 1 88 ? 1.165 3.559 -9.096 1.00 81.81 88 ASP A N 1
ATOM 729 C CA . ASP A 1 88 ? 0.148 3.985 -10.064 1.00 81.81 88 ASP A CA 1
ATOM 730 C C . ASP A 1 88 ? -1.248 3.964 -9.411 1.00 81.81 88 ASP A C 1
ATOM 732 O O . ASP A 1 88 ? -1.984 4.951 -9.451 1.00 81.81 88 ASP A O 1
ATOM 736 N N . TRP A 1 89 ? -1.563 2.884 -8.688 1.00 88.12 89 TRP A N 1
ATOM 737 C CA . TRP A 1 89 ? -2.793 2.752 -7.906 1.00 88.12 89 TRP A CA 1
ATOM 738 C C . TRP A 1 89 ? -2.925 3.813 -6.803 1.00 88.12 89 TRP A C 1
ATOM 740 O O . TRP A 1 89 ? -3.991 4.402 -6.629 1.00 88.12 89 TRP A O 1
ATOM 750 N N . VAL A 1 90 ? -1.846 4.098 -6.065 1.00 85.12 90 VAL A N 1
ATOM 751 C CA . VAL A 1 90 ? -1.828 5.162 -5.046 1.00 85.12 90 VAL A CA 1
ATOM 752 C C . VAL A 1 90 ? -2.095 6.525 -5.678 1.00 85.12 90 VAL A C 1
ATOM 754 O O . VAL A 1 90 ? -2.872 7.304 -5.132 1.00 85.12 90 VAL A O 1
ATOM 757 N N . SER A 1 91 ? -1.468 6.806 -6.820 1.00 79.69 91 SER A N 1
ATOM 758 C CA . SER A 1 91 ? -1.602 8.087 -7.519 1.00 79.69 91 SER A CA 1
ATOM 759 C C . SER A 1 91 ? -3.053 8.340 -7.918 1.00 79.69 91 SER A C 1
ATOM 761 O O . SER A 1 91 ? -3.571 9.422 -7.657 1.00 79.69 91 SER A O 1
ATOM 763 N N . LEU A 1 92 ? -3.738 7.318 -8.440 1.00 75.75 92 LEU A N 1
ATOM 764 C CA . LEU A 1 92 ? -5.160 7.401 -8.767 1.00 75.75 92 LEU A CA 1
ATOM 765 C C . LEU A 1 92 ? -6.017 7.692 -7.524 1.00 75.75 92 LEU A C 1
ATOM 767 O O . LEU A 1 92 ? -6.814 8.626 -7.522 1.00 75.75 92 LEU A O 1
ATOM 771 N N . ARG A 1 93 ? -5.805 6.959 -6.424 1.00 77.69 93 ARG A N 1
ATOM 772 C CA . ARG A 1 93 ? -6.596 7.149 -5.193 1.00 77.69 93 ARG A CA 1
ATOM 773 C C . ARG A 1 93 ? -6.383 8.503 -4.527 1.00 77.69 93 ARG A C 1
ATOM 775 O O . ARG A 1 93 ? -7.299 9.004 -3.884 1.00 77.69 93 ARG A O 1
ATOM 782 N N . LEU A 1 94 ? -5.199 9.096 -4.662 1.00 74.31 94 LEU A N 1
ATOM 783 C CA . LEU A 1 94 ? -4.934 10.447 -4.159 1.00 74.31 94 LEU A CA 1
ATOM 784 C C . LEU A 1 94 ? -5.682 11.523 -4.958 1.00 74.31 94 LEU A C 1
ATOM 786 O O . LEU A 1 94 ? -5.995 12.570 -4.394 1.00 74.31 94 LEU A O 1
ATOM 790 N N . VAL A 1 95 ? -5.975 11.265 -6.236 1.00 68.81 95 VAL A N 1
ATOM 791 C CA . VAL A 1 95 ? -6.764 12.158 -7.097 1.00 68.81 95 VAL A CA 1
ATOM 792 C C . VAL A 1 95 ? -8.265 11.959 -6.868 1.00 68.81 95 VAL A C 1
ATOM 794 O O . VAL A 1 95 ? -9.000 12.935 -6.755 1.00 68.81 95 VAL A O 1
ATOM 797 N N . GLU A 1 96 ? -8.722 10.710 -6.756 1.00 66.00 96 GLU A N 1
ATOM 798 C CA . GLU A 1 96 ? -10.149 10.362 -6.638 1.00 66.00 96 GLU A CA 1
ATOM 799 C C . GLU A 1 96 ? -10.707 10.429 -5.202 1.00 66.00 96 GLU A C 1
ATOM 801 O O . GLU A 1 96 ? -11.923 10.432 -4.995 1.00 66.00 96 GLU A O 1
ATOM 806 N N . GLY A 1 97 ? -9.842 10.433 -4.185 1.00 58.69 97 GLY A N 1
ATOM 807 C CA . GLY A 1 97 ? -10.233 10.268 -2.787 1.00 58.69 97 GLY A CA 1
ATOM 808 C C . GLY A 1 97 ? -11.066 11.428 -2.230 1.00 58.69 97 GLY A C 1
ATOM 809 O O . GLY A 1 97 ? -10.515 12.463 -1.858 1.00 58.69 97 GLY A O 1
ATOM 810 N N . LYS A 1 98 ? -12.383 11.211 -2.070 1.00 48.38 98 LYS A N 1
ATOM 811 C CA . LYS A 1 98 ? -13.299 12.112 -1.333 1.00 48.38 98 LYS A CA 1
ATOM 812 C C . LYS A 1 98 ? -12.913 12.270 0.144 1.00 48.38 98 LYS A C 1
ATOM 814 O O . LYS A 1 98 ? -13.122 13.334 0.715 1.00 48.38 98 LYS A O 1
ATOM 819 N N . ASP A 1 99 ? -12.312 11.234 0.738 1.00 55.97 99 ASP A N 1
ATOM 820 C CA . ASP A 1 99 ? -11.817 11.233 2.116 1.00 55.97 99 ASP A CA 1
ATOM 821 C C . ASP A 1 99 ? -10.300 11.006 2.146 1.00 55.97 99 ASP A C 1
ATOM 823 O O . ASP A 1 99 ? -9.781 9.895 1.962 1.00 55.97 99 ASP A O 1
ATOM 827 N N . LYS A 1 100 ? -9.568 12.104 2.340 1.00 56.56 100 LYS A N 1
ATOM 828 C CA . LYS A 1 100 ? -8.106 12.105 2.287 1.00 56.56 100 LYS A CA 1
ATOM 829 C C . LYS A 1 100 ? -7.498 11.309 3.442 1.00 56.56 100 LYS A C 1
ATOM 831 O O . LYS A 1 100 ? -6.448 10.702 3.244 1.00 56.56 100 LYS A O 1
ATOM 836 N N . VAL A 1 101 ? -8.127 11.258 4.620 1.00 52.88 101 VAL A N 1
ATOM 837 C CA . VAL A 1 101 ? -7.462 10.708 5.812 1.00 52.88 101 VAL A CA 1
ATOM 838 C C . VAL A 1 101 ? -7.456 9.183 5.817 1.00 52.88 101 VAL A C 1
ATOM 840 O O . VAL A 1 101 ? -6.388 8.584 5.960 1.00 52.88 101 VAL A O 1
ATOM 843 N N . TYR A 1 102 ? -8.603 8.553 5.542 1.00 54.62 102 TYR A N 1
ATOM 844 C CA . TYR A 1 102 ? -8.667 7.095 5.376 1.00 54.62 102 TYR A CA 1
ATOM 845 C C . TYR A 1 102 ? -7.750 6.617 4.247 1.00 54.62 102 TYR A C 1
ATOM 847 O O . TYR A 1 102 ? -7.085 5.589 4.372 1.00 54.62 102 TYR A O 1
ATOM 855 N N . THR A 1 103 ? -7.646 7.408 3.176 1.00 66.69 103 THR A N 1
ATOM 856 C CA . THR A 1 103 ? -6.749 7.127 2.052 1.00 66.69 103 THR A CA 1
ATOM 857 C C . THR A 1 103 ? -5.280 7.127 2.492 1.00 66.69 103 THR A C 1
ATOM 859 O O . THR A 1 103 ? -4.543 6.201 2.152 1.00 66.69 103 THR A O 1
ATOM 862 N N . PHE A 1 104 ? -4.839 8.101 3.296 1.00 67.62 104 PHE A N 1
ATOM 863 C CA . PHE A 1 104 ? -3.456 8.150 3.784 1.00 67.62 104 PHE A CA 1
ATOM 864 C C . PHE A 1 104 ? -3.096 6.988 4.716 1.00 67.62 104 PHE A C 1
ATOM 866 O O . PHE A 1 104 ? -2.029 6.389 4.540 1.00 67.62 104 PHE A O 1
ATOM 873 N N . ASP A 1 105 ? -3.957 6.644 5.677 1.00 67.12 105 ASP A N 1
ATOM 874 C CA . ASP A 1 105 ? -3.688 5.541 6.609 1.00 67.12 105 ASP A CA 1
ATOM 875 C C . ASP A 1 105 ? -3.710 4.178 5.894 1.00 67.12 105 ASP A C 1
ATOM 877 O O . ASP A 1 105 ? -2.839 3.330 6.132 1.00 67.12 105 ASP A O 1
ATOM 881 N N . ASP A 1 106 ? -4.609 3.998 4.922 1.00 75.31 106 ASP A N 1
ATOM 882 C CA . ASP A 1 106 ? -4.622 2.828 4.042 1.00 75.31 106 ASP A CA 1
ATOM 883 C C . ASP A 1 106 ? -3.332 2.707 3.224 1.00 75.31 106 ASP A C 1
ATOM 885 O O . ASP A 1 106 ? -2.739 1.623 3.154 1.00 75.31 106 ASP A O 1
ATOM 889 N N . ILE A 1 107 ? -2.861 3.807 2.627 1.00 80.81 107 ILE A N 1
ATOM 890 C CA . ILE A 1 107 ? -1.607 3.832 1.864 1.00 80.81 107 ILE A CA 1
ATOM 891 C C . ILE A 1 107 ? -0.428 3.519 2.784 1.00 80.81 107 ILE A C 1
ATOM 893 O O . ILE A 1 107 ? 0.430 2.711 2.425 1.00 80.81 107 ILE A O 1
ATOM 897 N N . ARG A 1 108 ? -0.370 4.123 3.976 1.00 82.81 108 ARG A N 1
ATOM 898 C CA . ARG A 1 108 ? 0.711 3.907 4.946 1.00 82.81 108 ARG A CA 1
ATOM 899 C C . ARG A 1 108 ? 0.787 2.445 5.378 1.00 82.81 108 ARG A C 1
ATOM 901 O O . ARG A 1 108 ? 1.871 1.860 5.352 1.00 82.81 108 ARG A O 1
ATOM 908 N N . SER A 1 109 ? -0.348 1.850 5.743 1.00 82.69 109 SER A N 1
ATOM 909 C CA . SER A 1 109 ? -0.429 0.438 6.128 1.00 82.69 109 SER A CA 1
ATOM 910 C C . SER A 1 109 ? -0.027 -0.480 4.967 1.00 82.69 109 SER A C 1
ATOM 912 O O . SER A 1 109 ? 0.799 -1.379 5.144 1.00 82.69 109 SER A O 1
ATOM 914 N N . SER A 1 110 ? -0.511 -0.187 3.754 1.00 89.94 110 SER A N 1
ATOM 915 C CA . SER A 1 110 ? -0.152 -0.946 2.551 1.00 89.94 110 SER A CA 1
ATOM 916 C C . SER A 1 110 ? 1.340 -0.848 2.235 1.00 89.94 110 SER A C 1
ATOM 918 O O . SER A 1 110 ? 1.966 -1.862 1.944 1.00 89.94 110 SER A O 1
ATOM 920 N N . LYS A 1 111 ? 1.951 0.338 2.366 1.00 90.00 111 LYS A N 1
ATOM 921 C CA . LYS A 1 111 ? 3.402 0.519 2.202 1.00 90.00 111 LYS A CA 1
ATOM 922 C C . LYS A 1 111 ? 4.196 -0.317 3.209 1.00 90.00 111 LYS A C 1
ATOM 924 O O . LYS A 1 111 ? 5.180 -0.955 2.844 1.00 90.00 111 LYS A O 1
ATOM 929 N N . LYS A 1 112 ? 3.758 -0.326 4.472 1.00 89.69 112 LYS A N 1
ATOM 930 C CA . LYS A 1 112 ? 4.451 -1.007 5.575 1.00 89.69 112 LYS A CA 1
ATOM 931 C C . LYS A 1 112 ? 4.494 -2.527 5.407 1.00 89.69 112 LYS A C 1
ATOM 933 O O . LYS A 1 112 ? 5.524 -3.127 5.712 1.00 89.69 112 LYS A O 1
ATOM 938 N N . HIS A 1 113 ? 3.397 -3.134 4.956 1.00 93.75 113 HIS A N 1
ATOM 939 C CA . HIS A 1 113 ? 3.248 -4.592 4.936 1.00 93.75 113 HIS A CA 1
ATOM 940 C C . HIS A 1 113 ? 3.186 -5.163 3.517 1.00 93.75 113 HIS A C 1
ATOM 942 O O . HIS A 1 113 ? 4.021 -5.993 3.166 1.00 93.75 113 HIS A O 1
ATOM 948 N N . ILE A 1 114 ? 2.249 -4.690 2.692 1.00 95.50 114 ILE A N 1
ATOM 949 C CA . ILE A 1 114 ? 2.011 -5.217 1.341 1.00 95.50 114 ILE A CA 1
ATOM 950 C C . ILE A 1 114 ? 3.192 -4.869 0.428 1.00 95.50 114 ILE A C 1
ATOM 952 O O . ILE A 1 114 ? 3.888 -5.758 -0.057 1.00 95.50 114 ILE A O 1
ATOM 956 N N . LEU A 1 115 ? 3.481 -3.577 0.241 1.00 93.94 115 LEU A N 1
ATOM 957 C CA . LEU A 1 115 ? 4.574 -3.140 -0.629 1.00 93.94 115 LEU A CA 1
ATOM 958 C C . LEU A 1 115 ? 5.919 -3.691 -0.152 1.00 93.94 115 LEU A C 1
ATOM 960 O O . LEU A 1 115 ? 6.706 -4.133 -0.974 1.00 93.94 115 LEU A O 1
ATOM 964 N N . LYS A 1 116 ? 6.169 -3.714 1.163 1.00 94.81 116 LYS A N 1
ATOM 965 C CA . LYS A 1 116 ? 7.406 -4.268 1.729 1.00 94.81 116 LYS A CA 1
ATOM 966 C C . LYS A 1 116 ? 7.607 -5.747 1.377 1.00 94.81 116 LYS A C 1
ATOM 968 O O . LYS A 1 116 ? 8.744 -6.166 1.189 1.00 94.81 116 LYS A O 1
ATOM 973 N N . PHE A 1 117 ? 6.534 -6.536 1.321 1.00 96.12 117 PHE A N 1
ATOM 974 C CA . PHE A 1 117 ? 6.610 -7.961 0.999 1.00 96.12 117 PHE A CA 1
ATOM 975 C C . PHE A 1 117 ? 6.740 -8.211 -0.506 1.00 96.12 117 PHE A C 1
ATOM 977 O O . PHE A 1 117 ? 7.628 -8.947 -0.933 1.00 96.12 117 PHE A O 1
ATOM 984 N N . PHE A 1 118 ? 5.868 -7.595 -1.310 1.00 95.56 118 PHE A N 1
ATOM 985 C CA . PHE A 1 118 ? 5.816 -7.859 -2.747 1.00 95.56 118 PHE A CA 1
ATOM 986 C C . PHE A 1 118 ? 6.852 -7.047 -3.530 1.00 95.56 118 PHE A C 1
ATOM 988 O O . PHE A 1 118 ? 7.428 -7.584 -4.459 1.00 95.56 118 PHE A O 1
ATOM 995 N N . ASN A 1 119 ? 7.126 -5.797 -3.156 1.00 92.69 119 ASN A N 1
ATOM 996 C CA . ASN A 1 119 ? 8.108 -4.871 -3.739 1.00 92.69 119 ASN A CA 1
ATOM 997 C C . ASN A 1 119 ? 8.466 -5.122 -5.221 1.00 92.69 119 ASN A C 1
ATOM 999 O O . ASN A 1 119 ? 7.723 -4.740 -6.124 1.00 92.69 119 ASN A O 1
ATOM 1003 N N . ASP A 1 120 ? 9.602 -5.779 -5.470 1.00 90.62 120 ASP A N 1
ATOM 1004 C CA . ASP A 1 120 ? 10.132 -6.012 -6.810 1.00 90.62 120 ASP A CA 1
ATOM 1005 C C . ASP A 1 120 ? 9.534 -7.237 -7.498 1.00 90.62 120 ASP A C 1
ATOM 1007 O O . ASP A 1 120 ? 9.859 -7.471 -8.656 1.00 90.62 120 ASP A O 1
ATOM 1011 N N . ARG A 1 121 ? 8.721 -8.059 -6.828 1.00 91.56 121 ARG A N 1
ATOM 1012 C CA . ARG A 1 121 ? 8.043 -9.218 -7.428 1.00 91.56 121 ARG A CA 1
ATOM 1013 C C . ARG A 1 121 ? 7.235 -8.759 -8.637 1.00 91.56 121 ARG A C 1
ATOM 1015 O O . ARG A 1 121 ? 6.653 -7.677 -8.637 1.00 91.56 121 ARG A O 1
ATOM 1022 N N . ASP A 1 122 ? 7.229 -9.583 -9.676 1.00 90.81 122 ASP A N 1
ATOM 1023 C CA . ASP A 1 122 ? 6.411 -9.300 -10.849 1.00 90.81 122 ASP A CA 1
ATOM 1024 C C . ASP A 1 122 ? 4.932 -9.456 -10.491 1.00 90.81 122 ASP A C 1
ATOM 1026 O O . ASP A 1 122 ? 4.549 -10.497 -9.955 1.00 90.81 122 ASP A O 1
ATOM 1030 N N . ILE A 1 123 ? 4.112 -8.450 -10.800 1.00 91.56 123 ILE A N 1
ATOM 1031 C CA . ILE A 1 123 ? 2.669 -8.467 -10.528 1.00 91.56 123 ILE A CA 1
ATOM 1032 C C . ILE A 1 123 ? 1.975 -9.681 -11.161 1.00 91.56 123 ILE A C 1
ATOM 1034 O O . ILE A 1 123 ? 1.043 -10.227 -10.584 1.00 91.56 123 ILE A O 1
ATOM 1038 N N . ARG A 1 124 ? 2.472 -10.161 -12.307 1.00 88.38 124 ARG A N 1
ATOM 1039 C CA . ARG A 1 124 ? 1.915 -11.307 -13.047 1.00 88.38 124 ARG A CA 1
ATOM 1040 C C . ARG A 1 124 ? 2.222 -12.652 -12.396 1.00 88.38 124 ARG A C 1
ATOM 1042 O O . ARG A 1 124 ? 1.684 -13.666 -12.819 1.00 88.38 124 ARG A O 1
ATOM 1049 N N . LYS A 1 125 ? 3.126 -12.666 -11.415 1.00 90.69 125 LYS A N 1
ATOM 1050 C CA . LYS A 1 125 ? 3.495 -13.842 -10.618 1.00 90.69 125 LYS A CA 1
ATOM 1051 C C . LYS A 1 125 ? 2.922 -13.780 -9.200 1.00 90.69 125 LYS A C 1
ATOM 1053 O O . LYS A 1 125 ? 3.336 -14.560 -8.349 1.00 90.69 125 LYS A O 1
ATOM 1058 N N . VAL A 1 126 ? 2.035 -12.825 -8.919 1.00 93.31 126 VAL A N 1
ATOM 1059 C CA . VAL A 1 126 ? 1.292 -12.784 -7.659 1.00 93.31 126 VAL A CA 1
ATOM 1060 C C . VAL A 1 126 ? 0.116 -13.737 -7.799 1.00 93.31 126 VAL A C 1
ATOM 1062 O O . VAL A 1 126 ? -0.904 -13.376 -8.371 1.00 93.31 126 VAL A O 1
ATOM 1065 N N . ASP A 1 127 ? 0.293 -14.962 -7.319 1.00 93.12 127 ASP A N 1
ATOM 1066 C CA . ASP A 1 127 ? -0.700 -16.032 -7.341 1.00 93.12 127 ASP A CA 1
ATOM 1067 C C . ASP A 1 127 ? -1.241 -16.328 -5.928 1.00 93.12 127 ASP A C 1
ATOM 1069 O O . ASP A 1 127 ? -0.852 -15.703 -4.934 1.00 93.12 127 ASP A O 1
ATOM 1073 N N . ASN A 1 128 ? -2.150 -17.301 -5.824 1.00 93.75 128 ASN A N 1
ATOM 1074 C CA . ASN A 1 128 ? -2.740 -17.715 -4.548 1.00 93.75 128 ASN A CA 1
ATOM 1075 C C . ASN A 1 128 ? -1.668 -18.161 -3.539 1.00 93.75 128 ASN A C 1
ATOM 1077 O O . ASN A 1 128 ? -1.815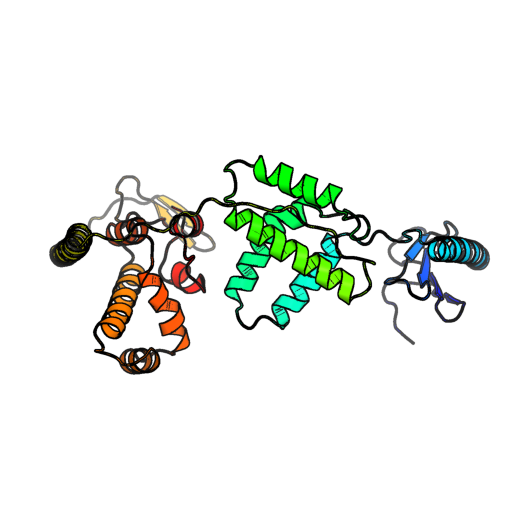 -17.927 -2.339 1.00 93.75 128 ASN A O 1
ATOM 1081 N N . PHE A 1 129 ? -0.594 -18.804 -4.012 1.00 94.06 129 PHE A N 1
ATOM 1082 C CA . PHE A 1 129 ? 0.490 -19.285 -3.160 1.00 94.06 129 PHE A CA 1
ATOM 1083 C C . PHE A 1 129 ? 1.221 -18.112 -2.505 1.00 94.06 129 PHE A C 1
ATOM 1085 O O . PHE A 1 129 ? 1.343 -18.073 -1.281 1.00 94.06 129 PHE A O 1
ATOM 1092 N N . LEU A 1 130 ? 1.614 -17.109 -3.291 1.00 95.00 130 LEU A N 1
ATOM 1093 C CA . LEU A 1 130 ? 2.328 -15.939 -2.790 1.00 95.00 130 LEU A CA 1
ATOM 1094 C C . LEU A 1 130 ? 1.456 -15.080 -1.860 1.00 95.00 130 LEU A C 1
ATOM 1096 O O . LEU A 1 130 ? 1.950 -14.504 -0.888 1.00 95.00 130 LEU A O 1
ATOM 1100 N N . ILE A 1 131 ? 0.148 -15.007 -2.124 1.00 96.25 131 ILE A N 1
ATOM 1101 C CA . ILE A 1 131 ? -0.811 -14.349 -1.226 1.00 96.25 131 ILE A CA 1
ATOM 1102 C C . ILE A 1 131 ? -0.920 -15.101 0.105 1.00 96.25 131 ILE A C 1
ATOM 1104 O O . ILE A 1 131 ? -0.873 -14.476 1.167 1.00 96.25 131 ILE A O 1
ATOM 1108 N N . ASN A 1 132 ? -1.031 -16.429 0.077 1.00 94.69 132 ASN A N 1
ATOM 1109 C CA . ASN A 1 132 ? -1.071 -17.237 1.295 1.00 94.69 132 ASN A CA 1
ATOM 1110 C C . ASN A 1 132 ? 0.233 -17.123 2.094 1.00 94.69 132 ASN A C 1
ATOM 1112 O O . ASN A 1 132 ? 0.183 -16.978 3.314 1.00 94.69 132 ASN A O 1
ATOM 1116 N N . GLU A 1 133 ? 1.383 -17.102 1.419 1.00 95.62 133 GLU A N 1
ATOM 1117 C CA . GLU A 1 133 ? 2.691 -16.876 2.041 1.00 95.62 133 GLU A CA 1
ATOM 1118 C C . GLU A 1 133 ? 2.745 -15.513 2.751 1.00 95.62 133 GLU A C 1
ATOM 1120 O O . GLU A 1 133 ? 3.165 -15.423 3.909 1.00 95.62 133 GLU A O 1
ATOM 1125 N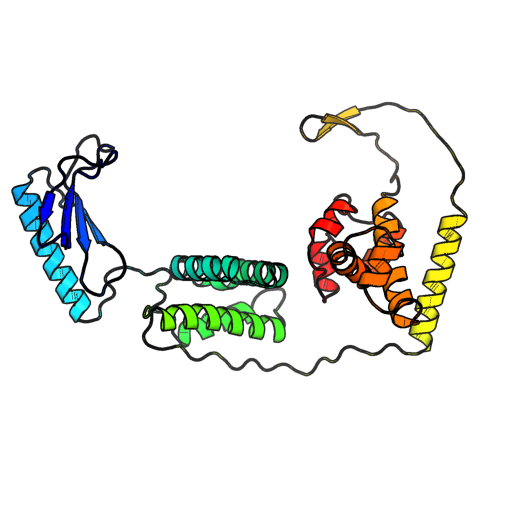 N . PHE A 1 134 ? 2.247 -14.454 2.101 1.00 96.19 134 PHE A N 1
ATOM 1126 C CA . PHE A 1 134 ? 2.132 -13.131 2.713 1.00 96.19 134 PHE A CA 1
ATOM 1127 C C . PHE A 1 134 ? 1.295 -13.173 4.000 1.00 96.19 134 PHE A C 1
ATOM 1129 O O . PHE A 1 134 ? 1.746 -12.691 5.043 1.00 96.19 134 PHE A O 1
ATOM 1136 N N . PHE A 1 135 ? 0.100 -13.770 3.964 1.00 95.38 135 PHE A N 1
ATOM 1137 C CA . PHE A 1 135 ? -0.773 -13.831 5.140 1.00 95.38 135 PHE A CA 1
ATOM 1138 C C . PHE A 1 135 ? -0.238 -14.742 6.247 1.00 95.38 135 PHE A C 1
ATOM 1140 O O . PHE A 1 135 ? -0.401 -14.406 7.421 1.00 95.38 135 PHE A O 1
ATOM 1147 N N . ALA A 1 136 ? 0.431 -15.845 5.908 1.00 93.31 136 ALA A N 1
ATOM 1148 C CA . ALA A 1 136 ? 1.097 -16.712 6.877 1.00 93.31 136 ALA A CA 1
ATOM 1149 C C . ALA A 1 136 ? 2.205 -15.952 7.616 1.00 93.31 136 ALA A C 1
ATOM 1151 O O . ALA A 1 136 ? 2.240 -15.938 8.848 1.00 93.31 136 ALA A O 1
ATOM 1152 N N . LYS A 1 137 ? 3.040 -15.212 6.876 1.00 94.62 137 LYS A N 1
ATOM 1153 C CA . LYS A 1 137 ? 4.054 -14.336 7.468 1.00 94.62 137 LYS A CA 1
ATOM 1154 C C . LYS A 1 137 ? 3.423 -13.276 8.368 1.00 94.62 137 LYS A C 1
ATOM 1156 O O . LYS A 1 137 ? 3.856 -13.100 9.502 1.00 94.62 137 LYS A O 1
ATOM 1161 N N . ARG A 1 138 ? 2.365 -12.602 7.914 1.00 93.44 138 ARG A N 1
ATOM 1162 C CA . ARG A 1 138 ? 1.681 -11.576 8.719 1.00 93.44 138 ARG A CA 1
ATOM 1163 C C . ARG A 1 138 ? 1.103 -12.129 10.015 1.00 93.44 138 ARG A C 1
ATOM 1165 O O . ARG A 1 138 ? 1.157 -11.445 11.030 1.00 93.44 138 ARG A O 1
ATOM 1172 N N . GLN A 1 139 ? 0.595 -13.358 10.012 1.00 91.50 139 GLN A N 1
ATOM 1173 C CA . GLN A 1 139 ? 0.112 -14.020 11.226 1.00 91.50 139 GLN A CA 1
ATOM 1174 C C . GLN A 1 139 ? 1.230 -14.364 12.222 1.00 91.50 139 GLN A C 1
ATOM 1176 O O . GLN A 1 139 ? 0.933 -14.516 13.407 1.00 91.50 139 GLN A O 1
ATOM 1181 N N . SER A 1 140 ? 2.477 -14.463 11.751 1.00 90.81 140 SER A N 1
ATOM 1182 C CA . SER A 1 140 ? 3.673 -14.696 12.572 1.00 90.81 140 SER A CA 1
ATOM 1183 C C . SER A 1 140 ? 4.365 -13.419 13.071 1.00 90.81 140 SER A C 1
ATOM 1185 O O . SER A 1 140 ? 5.286 -13.512 13.876 1.00 90.81 140 SER A O 1
ATOM 1187 N N . ASP A 1 141 ? 3.945 -12.232 12.614 1.00 90.69 141 ASP A N 1
ATOM 1188 C CA . ASP A 1 141 ? 4.557 -10.969 13.040 1.00 90.69 141 ASP A CA 1
ATOM 1189 C C . ASP A 1 141 ? 4.274 -10.678 14.525 1.00 90.69 141 ASP A C 1
ATOM 1191 O O . ASP A 1 141 ? 3.209 -11.007 15.045 1.00 90.69 141 ASP A O 1
ATOM 1195 N N . THR A 1 142 ? 5.202 -9.979 15.185 1.00 87.69 142 THR A N 1
ATOM 1196 C CA . THR A 1 142 ? 5.065 -9.542 16.583 1.00 87.69 142 THR A CA 1
ATOM 1197 C C . THR A 1 142 ? 4.998 -8.009 16.648 1.00 87.69 142 THR A C 1
ATOM 1199 O O . THR A 1 142 ? 5.927 -7.349 16.175 1.00 87.69 142 THR A O 1
ATOM 1202 N N . PRO A 1 143 ? 3.937 -7.411 17.225 1.00 87.25 143 PRO A N 1
ATOM 1203 C CA . PRO A 1 143 ? 2.749 -8.065 17.777 1.00 87.25 143 PRO A CA 1
ATOM 1204 C C . PRO A 1 143 ? 1.860 -8.689 16.690 1.00 87.25 143 PRO A C 1
ATOM 1206 O O . PRO A 1 143 ? 1.745 -8.153 15.582 1.00 87.25 143 PRO A O 1
ATOM 1209 N N . LYS A 1 144 ? 1.191 -9.796 17.045 1.00 87.69 144 LYS A N 1
ATOM 1210 C CA . LYS A 1 144 ? 0.297 -10.522 16.138 1.00 87.69 144 LYS A CA 1
ATOM 1211 C C . LYS A 1 144 ? -0.851 -9.615 15.683 1.00 87.69 144 LYS A C 1
ATOM 1213 O O . LYS A 1 144 ? -1.578 -9.091 16.530 1.00 87.69 144 LYS A O 1
ATOM 1218 N N . PRO A 1 145 ? -1.062 -9.432 14.368 1.00 88.94 145 PRO A N 1
ATOM 1219 C CA . PRO A 1 145 ? -2.157 -8.614 13.867 1.00 88.94 145 PRO A CA 1
ATOM 1220 C C . PRO A 1 145 ? -3.520 -9.197 14.229 1.00 88.94 145 PRO A C 1
ATOM 1222 O O . PRO A 1 145 ? -3.719 -10.414 14.219 1.00 88.94 145 PRO A O 1
ATOM 1225 N N . SER A 1 146 ? -4.491 -8.317 14.468 1.00 88.19 146 SER A N 1
ATOM 1226 C CA . SER A 1 146 ? -5.880 -8.743 14.632 1.00 88.19 146 SER A CA 1
ATOM 1227 C C . SER A 1 146 ? -6.442 -9.302 13.319 1.00 88.19 146 SER A C 1
ATOM 1229 O O . SER A 1 146 ? -6.046 -8.888 12.226 1.00 88.19 146 SER A O 1
ATOM 1231 N N . ALA A 1 147 ? -7.438 -10.183 13.411 1.00 88.38 147 ALA A N 1
ATOM 1232 C CA . ALA A 1 147 ? -8.144 -10.688 12.234 1.00 88.38 147 ALA A CA 1
ATOM 1233 C C . ALA A 1 147 ? -8.798 -9.556 11.412 1.00 88.38 147 ALA A C 1
ATOM 1235 O O . ALA A 1 147 ? -8.836 -9.631 10.188 1.00 88.38 147 ALA A O 1
ATOM 1236 N N . SER A 1 148 ? -9.249 -8.474 12.062 1.00 84.31 148 SER A N 1
ATOM 1237 C CA . SER A 1 148 ? -9.746 -7.271 11.375 1.00 84.31 148 SER A CA 1
ATOM 1238 C C . SER A 1 148 ? -8.643 -6.596 10.552 1.00 84.31 148 SER A C 1
ATOM 1240 O O . SER A 1 148 ? -8.841 -6.280 9.382 1.00 84.31 148 SER A O 1
ATOM 1242 N N . THR A 1 149 ? -7.439 -6.461 11.117 1.00 86.69 149 THR A N 1
ATOM 1243 C CA . THR A 1 149 ? -6.272 -5.913 10.411 1.00 86.69 149 THR A CA 1
ATOM 1244 C C . THR A 1 149 ? -5.937 -6.736 9.168 1.00 86.69 149 THR A C 1
ATOM 1246 O O . THR A 1 149 ? -5.765 -6.165 8.093 1.00 86.69 149 THR A O 1
ATOM 1249 N N . LEU A 1 150 ? -5.908 -8.067 9.285 1.00 91.62 150 LEU A N 1
ATOM 1250 C CA . LEU A 1 150 ? -5.633 -8.956 8.152 1.00 91.62 150 LEU A CA 1
ATOM 1251 C C . LEU A 1 150 ? -6.730 -8.868 7.077 1.00 91.62 150 LEU A C 1
ATOM 1253 O O . LEU A 1 150 ? -6.413 -8.820 5.892 1.00 91.62 150 LEU A O 1
ATOM 1257 N N . LYS A 1 151 ? -8.012 -8.768 7.465 1.00 90.88 151 LYS A N 1
ATOM 1258 C CA . LYS A 1 151 ? -9.125 -8.540 6.522 1.00 90.88 151 LYS A CA 1
ATOM 1259 C C . LYS A 1 151 ? -8.969 -7.223 5.760 1.00 90.88 151 LYS A C 1
ATOM 1261 O O . LYS A 1 151 ? -9.177 -7.184 4.549 1.00 90.88 151 LYS A O 1
ATOM 1266 N N . GLN A 1 152 ? -8.567 -6.153 6.445 1.00 87.94 152 GLN A N 1
ATOM 1267 C CA . GLN A 1 152 ? -8.317 -4.860 5.807 1.00 87.94 152 GLN A CA 1
ATOM 1268 C C . GLN A 1 152 ? -7.111 -4.921 4.859 1.00 87.94 152 GLN A C 1
ATOM 1270 O O . GLN A 1 152 ? -7.159 -4.351 3.771 1.00 87.94 152 GLN A O 1
ATOM 1275 N N . GLU A 1 153 ? -6.048 -5.643 5.218 1.00 92.06 153 GLU A N 1
ATOM 1276 C CA . GLU A 1 153 ? -4.913 -5.897 4.320 1.00 92.06 153 GLU A CA 1
ATOM 1277 C C . GLU A 1 153 ? -5.331 -6.712 3.084 1.00 92.06 153 GLU A C 1
ATOM 1279 O O . GLU A 1 153 ? -4.956 -6.341 1.972 1.00 92.06 153 GLU A O 1
ATOM 1284 N N . ALA A 1 154 ? -6.179 -7.737 3.241 1.00 94.19 154 ALA A N 1
ATOM 1285 C CA . ALA A 1 154 ? -6.752 -8.496 2.124 1.00 94.19 154 ALA A CA 1
ATOM 1286 C C . ALA A 1 154 ? -7.574 -7.605 1.193 1.00 94.19 154 ALA A C 1
ATOM 1288 O O . ALA A 1 154 ? -7.360 -7.617 -0.017 1.00 94.19 154 ALA A O 1
ATOM 1289 N N . ARG A 1 155 ? -8.441 -6.751 1.748 1.00 92.25 155 ARG A N 1
ATOM 1290 C CA . ARG A 1 155 ? -9.216 -5.777 0.969 1.00 92.25 155 ARG A CA 1
ATOM 1291 C C . ARG A 1 155 ? -8.316 -4.842 0.158 1.00 92.25 155 ARG A C 1
ATOM 1293 O O . ARG A 1 155 ? -8.599 -4.578 -1.009 1.00 92.25 155 ARG A O 1
ATOM 1300 N N . ARG A 1 156 ? -7.246 -4.321 0.765 1.00 91.44 156 ARG A N 1
ATOM 1301 C CA . ARG A 1 156 ? -6.312 -3.394 0.102 1.00 91.44 156 ARG A CA 1
ATOM 1302 C C . ARG A 1 156 ? -5.522 -4.087 -1.003 1.00 91.44 156 ARG A C 1
ATOM 1304 O O . ARG A 1 156 ? -5.441 -3.546 -2.101 1.00 91.44 156 ARG A O 1
ATOM 1311 N N . LEU A 1 157 ? -4.987 -5.279 -0.731 1.00 95.31 157 LEU A N 1
ATOM 1312 C CA . LEU A 1 157 ? -4.286 -6.080 -1.733 1.00 95.31 157 LEU A CA 1
ATOM 1313 C C . LEU A 1 157 ? -5.218 -6.440 -2.894 1.00 95.31 157 LEU A C 1
ATOM 1315 O O . LEU A 1 157 ? -4.835 -6.247 -4.043 1.00 95.31 157 LEU A O 1
ATOM 1319 N N . ASN A 1 158 ? -6.461 -6.841 -2.611 1.00 95.00 158 ASN A N 1
ATOM 1320 C CA . ASN A 1 158 ? -7.455 -7.077 -3.653 1.00 95.00 158 ASN A CA 1
ATOM 1321 C C . ASN A 1 158 ? -7.686 -5.818 -4.498 1.00 95.00 158 ASN A C 1
ATOM 1323 O O . ASN A 1 158 ? -7.634 -5.897 -5.713 1.00 95.00 158 ASN A O 1
ATOM 1327 N N . GLY A 1 159 ? -7.817 -4.635 -3.887 1.00 92.31 159 GLY A N 1
ATOM 1328 C CA . GLY A 1 159 ? -7.956 -3.375 -4.629 1.00 92.31 159 GLY A CA 1
ATOM 1329 C C . GLY A 1 159 ? -6.784 -3.061 -5.573 1.00 92.31 159 GLY A C 1
ATOM 1330 O O . GLY A 1 159 ? -7.005 -2.533 -6.662 1.00 92.31 159 GLY A O 1
ATOM 1331 N N . ILE A 1 160 ? -5.551 -3.411 -5.189 1.00 94.06 160 ILE A N 1
ATOM 1332 C CA . ILE A 1 160 ? -4.362 -3.264 -6.047 1.00 94.06 160 ILE A CA 1
ATOM 1333 C C . ILE A 1 160 ? -4.413 -4.261 -7.216 1.00 94.06 160 ILE A C 1
ATOM 1335 O O . ILE A 1 160 ? -4.130 -3.891 -8.355 1.00 94.06 160 ILE A O 1
ATOM 1339 N N . LEU A 1 161 ? -4.799 -5.515 -6.957 1.00 95.06 161 LEU A N 1
ATOM 1340 C CA . LEU A 1 161 ? -4.916 -6.548 -7.993 1.00 95.06 161 LEU A CA 1
ATOM 1341 C C . LEU A 1 161 ? -6.095 -6.287 -8.938 1.00 95.06 161 LEU A C 1
ATOM 1343 O O . LEU A 1 161 ? -5.953 -6.456 -10.142 1.00 95.06 161 LEU A O 1
ATOM 1347 N N . THR A 1 162 ? -7.220 -5.780 -8.436 1.00 93.56 162 THR A N 1
ATOM 1348 C CA . THR A 1 162 ? -8.345 -5.314 -9.256 1.00 93.56 162 THR A CA 1
ATOM 1349 C C . THR A 1 162 ? -7.918 -4.175 -10.175 1.00 93.56 162 THR A C 1
ATOM 1351 O O . THR A 1 162 ? -8.247 -4.189 -11.355 1.00 93.56 162 THR A O 1
ATOM 1354 N N . PHE A 1 163 ? -7.137 -3.210 -9.677 1.00 88.31 163 PHE A N 1
ATOM 1355 C CA . PHE A 1 163 ? -6.565 -2.170 -10.531 1.00 88.31 163 PHE A CA 1
ATOM 1356 C C . PHE A 1 163 ? -5.671 -2.766 -11.622 1.00 88.31 163 PHE A C 1
ATOM 1358 O O . PHE A 1 163 ? -5.790 -2.382 -12.785 1.00 88.31 163 PHE A O 1
ATOM 1365 N N . ALA A 1 164 ? -4.821 -3.732 -11.274 1.00 88.62 164 ALA A N 1
ATOM 1366 C CA . ALA A 1 164 ? -3.979 -4.413 -12.248 1.00 88.62 164 ALA A CA 1
ATOM 1367 C C . ALA A 1 164 ? -4.808 -5.155 -13.311 1.00 88.62 164 ALA A C 1
ATOM 1369 O O . ALA A 1 164 ? -4.508 -5.047 -14.497 1.00 88.62 164 ALA A O 1
ATOM 1370 N N . TYR A 1 165 ? -5.867 -5.851 -12.902 1.00 88.12 165 TYR A N 1
ATOM 1371 C CA . TYR A 1 165 ? -6.778 -6.569 -13.790 1.00 88.12 165 TYR A CA 1
ATOM 1372 C C . TYR A 1 165 ? -7.527 -5.618 -14.731 1.00 88.12 165 TYR A C 1
ATOM 1374 O O . TYR A 1 165 ? -7.487 -5.795 -15.945 1.00 88.12 165 TYR A O 1
ATOM 1382 N N . ASN A 1 166 ? -8.118 -4.546 -14.197 1.00 81.50 166 ASN A N 1
ATOM 1383 C CA . ASN A 1 166 ? -8.859 -3.555 -14.985 1.00 81.50 166 ASN A CA 1
ATOM 1384 C C . ASN A 1 166 ? -7.974 -2.834 -16.015 1.00 81.50 166 ASN A C 1
ATOM 1386 O O . ASN A 1 166 ? -8.459 -2.417 -17.060 1.00 81.50 166 ASN A O 1
ATOM 1390 N N . ASN A 1 167 ? -6.673 -2.705 -15.737 1.00 79.75 167 ASN A N 1
ATOM 1391 C CA . ASN A 1 167 ? -5.689 -2.150 -16.670 1.00 79.75 167 ASN A CA 1
ATOM 1392 C C . ASN A 1 167 ? -5.043 -3.219 -17.579 1.00 79.75 167 ASN A C 1
ATOM 1394 O O . ASN A 1 167 ? -4.056 -2.932 -18.256 1.00 79.75 167 ASN A O 1
ATOM 1398 N N . GLY A 1 168 ? -5.547 -4.460 -17.578 1.00 78.69 168 GLY A N 1
ATOM 1399 C CA . GLY A 1 168 ? -5.045 -5.561 -18.407 1.00 78.69 168 GLY A CA 1
ATOM 1400 C C . GLY A 1 168 ? -3.628 -6.032 -18.056 1.00 78.69 168 GLY A C 1
ATOM 1401 O O . GLY A 1 168 ? -2.948 -6.636 -18.885 1.00 78.69 168 GLY A O 1
ATOM 1402 N N . LEU A 1 169 ? -3.136 -5.732 -16.849 1.00 84.00 169 LEU A N 1
ATOM 1403 C CA . LEU A 1 169 ? -1.780 -6.081 -16.406 1.00 84.00 169 LEU A CA 1
ATOM 1404 C C . LEU A 1 169 ? -1.664 -7.547 -15.969 1.00 84.00 169 LEU A C 1
ATOM 1406 O O . LEU A 1 169 ? -0.574 -8.119 -16.068 1.00 84.00 169 LEU A O 1
ATOM 1410 N N . ILE A 1 170 ? -2.769 -8.121 -15.486 1.00 86.50 170 ILE A N 1
ATOM 1411 C CA . ILE A 1 170 ? -2.931 -9.525 -15.082 1.00 86.50 170 ILE A CA 1
ATOM 1412 C C . ILE A 1 170 ? -4.183 -10.110 -15.749 1.00 86.50 170 ILE A C 1
ATOM 1414 O O . ILE A 1 170 ? -5.091 -9.362 -16.106 1.00 86.50 170 ILE A O 1
ATOM 1418 N N . LYS A 1 171 ? -4.213 -11.435 -15.935 1.00 86.12 171 LYS A N 1
ATOM 1419 C CA . LYS A 1 171 ? -5.303 -12.137 -16.637 1.00 86.12 171 LYS A CA 1
ATOM 1420 C C . LYS A 1 171 ? -6.501 -12.446 -15.745 1.00 86.12 171 LYS A C 1
ATOM 1422 O O . LYS A 1 171 ? -7.621 -12.472 -16.234 1.00 86.12 171 LYS A O 1
ATOM 1427 N N . ASP A 1 172 ? -6.256 -12.679 -14.466 1.00 88.44 172 ASP A N 1
ATOM 1428 C CA . ASP A 1 172 ? -7.242 -13.099 -13.480 1.00 88.44 172 ASP A CA 1
ATOM 1429 C C . ASP A 1 172 ? -6.826 -12.598 -12.092 1.00 88.44 172 ASP A C 1
ATOM 1431 O O . ASP A 1 172 ? -5.659 -12.266 -11.863 1.00 88.44 172 ASP A O 1
ATOM 1435 N N . ILE A 1 173 ? -7.800 -12.475 -11.186 1.00 92.81 173 ILE A N 1
ATOM 1436 C CA . ILE A 1 173 ? -7.561 -12.057 -9.803 1.00 92.81 173 ILE A CA 1
ATOM 1437 C C . ILE A 1 173 ? -7.416 -13.321 -8.939 1.00 92.81 173 ILE A C 1
ATOM 1439 O O . ILE A 1 173 ? -8.371 -14.097 -8.852 1.00 92.81 173 ILE A O 1
ATOM 1443 N N . PRO A 1 174 ? -6.267 -13.514 -8.268 1.00 93.56 174 PRO A N 1
ATOM 1444 C CA . PRO A 1 174 ? -6.037 -14.635 -7.364 1.00 93.56 174 PRO A CA 1
ATOM 1445 C C . PRO A 1 174 ? -7.050 -14.721 -6.213 1.00 93.56 174 PRO A C 1
ATOM 1447 O O . PRO A 1 174 ? -7.587 -13.714 -5.744 1.00 93.56 174 PRO A O 1
ATOM 1450 N N . HIS A 1 175 ? -7.243 -15.928 -5.684 1.00 92.06 175 HIS A N 1
ATOM 1451 C CA . HIS A 1 175 ? -8.119 -16.167 -4.537 1.00 92.06 175 HIS A CA 1
ATOM 1452 C C . HIS A 1 175 ? -7.436 -15.804 -3.208 1.00 92.06 175 HIS A C 1
ATOM 1454 O O . HIS A 1 175 ? -6.274 -16.141 -2.972 1.00 92.06 175 HIS A O 1
ATOM 1460 N N . PHE A 1 176 ? -8.186 -15.170 -2.302 1.00 92.06 176 PHE A N 1
ATOM 1461 C CA . PHE A 1 176 ? -7.707 -14.742 -0.985 1.00 92.06 176 PHE A CA 1
ATOM 1462 C C . PHE A 1 176 ? -8.083 -15.740 0.117 1.00 92.06 176 PHE A C 1
ATOM 1464 O O . PHE A 1 176 ? -9.177 -16.302 0.085 1.00 92.06 176 PHE A O 1
ATOM 1471 N N . PRO A 1 177 ? -7.230 -15.945 1.137 1.00 88.81 177 PRO A N 1
ATOM 1472 C CA . PRO A 1 177 ? -7.569 -16.820 2.253 1.00 88.81 177 PRO A CA 1
ATOM 1473 C C . PRO A 1 177 ? -8.765 -16.285 3.051 1.00 88.81 177 PRO A C 1
ATOM 1475 O O . PRO A 1 177 ? -8.906 -15.078 3.267 1.00 88.81 177 PRO A O 1
ATOM 1478 N N . SER A 1 178 ? -9.599 -17.198 3.554 1.00 85.94 178 SER A N 1
ATOM 1479 C CA . SER A 1 178 ? -10.678 -16.851 4.481 1.00 85.94 178 SER A CA 1
ATOM 1480 C C . SER A 1 178 ? -10.103 -16.549 5.865 1.00 85.94 178 SER A C 1
ATOM 1482 O O . SER A 1 178 ? -9.465 -17.396 6.489 1.00 85.94 178 SER A O 1
ATOM 1484 N N . ILE A 1 179 ? -10.316 -15.325 6.353 1.00 86.44 179 ILE A N 1
ATOM 1485 C CA . ILE A 1 179 ? -9.832 -14.872 7.662 1.00 86.44 179 ILE A CA 1
ATOM 1486 C C . ILE A 1 179 ? -11.016 -14.863 8.634 1.00 86.44 179 ILE A C 1
ATOM 1488 O O . ILE A 1 179 ? -11.841 -13.947 8.619 1.00 86.44 179 ILE A O 1
ATOM 1492 N N . SER A 1 180 ? -11.110 -15.868 9.504 1.00 76.81 180 SER A N 1
ATOM 1493 C CA . SER A 1 180 ? -12.131 -15.919 10.557 1.00 76.81 180 SER A CA 1
ATOM 1494 C C . SER A 1 180 ? -11.742 -15.049 11.757 1.00 76.81 180 SER A C 1
ATOM 1496 O O . SER A 1 180 ? -10.581 -15.029 12.166 1.00 76.81 180 SER A O 1
ATOM 1498 N N . ALA A 1 181 ? -12.714 -14.367 12.361 1.00 77.25 181 ALA A N 1
ATOM 1499 C CA . ALA A 1 181 ? -12.534 -13.618 13.604 1.00 77.25 181 ALA A CA 1
ATOM 1500 C C . ALA A 1 181 ? -13.606 -14.045 14.608 1.00 77.25 181 ALA A C 1
ATOM 1502 O O . ALA A 1 181 ? -14.766 -14.177 14.220 1.00 77.25 181 ALA A O 1
ATOM 1503 N N . LYS A 1 182 ? -13.240 -14.218 15.884 1.00 75.19 182 LYS A N 1
ATOM 1504 C CA . LYS A 1 182 ? -14.239 -14.320 16.955 1.00 75.19 182 LYS A CA 1
ATOM 1505 C C . LYS A 1 182 ? -14.894 -12.943 17.153 1.00 75.19 182 LYS A C 1
ATOM 1507 O O . LYS A 1 182 ? -14.170 -11.943 17.087 1.00 75.19 182 LYS A O 1
ATOM 1512 N N . PRO A 1 183 ? -16.217 -12.863 17.377 1.00 72.25 183 PRO A N 1
ATOM 1513 C CA . PRO A 1 183 ? -16.863 -11.616 17.766 1.00 72.25 183 PRO A CA 1
ATOM 1514 C C . PRO A 1 183 ? -16.194 -11.066 19.027 1.00 72.25 183 PRO A C 1
ATOM 1516 O O . PRO A 1 183 ? -16.053 -11.782 20.013 1.00 72.25 183 PRO A O 1
ATOM 1519 N N . ASN A 1 184 ? -15.758 -9.811 18.977 1.00 69.25 184 ASN A N 1
ATOM 1520 C CA . ASN A 1 184 ? -15.237 -9.092 20.134 1.00 69.25 184 ASN A CA 1
ATOM 1521 C C . ASN A 1 184 ? -16.014 -7.776 20.259 1.00 69.25 184 ASN A C 1
ATOM 1523 O O . ASN A 1 184 ? -15.521 -6.737 19.802 1.00 69.25 184 ASN A O 1
ATOM 1527 N N . PRO A 1 185 ? -17.274 -7.830 20.729 1.00 70.50 185 PRO A N 1
ATOM 1528 C CA . PR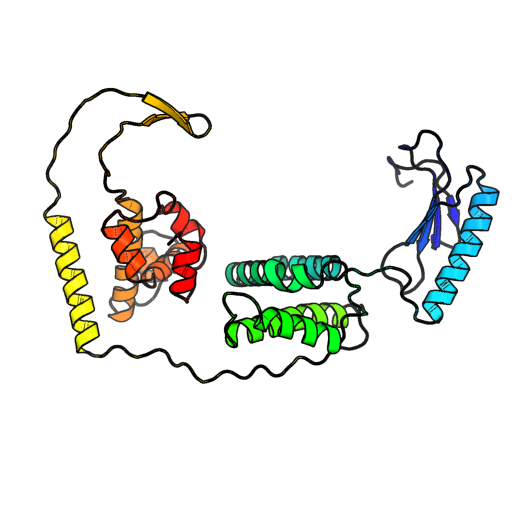O A 1 185 ? -18.056 -6.624 20.954 1.00 70.50 185 PRO A CA 1
ATOM 1529 C C . PRO A 1 185 ? -17.342 -5.743 21.982 1.00 70.50 185 PRO A C 1
ATOM 1531 O O . PRO A 1 185 ? -16.632 -6.240 22.857 1.00 70.50 185 PRO A O 1
ATOM 1534 N N . ARG A 1 186 ? -17.493 -4.423 21.860 1.00 61.12 186 ARG A N 1
ATOM 1535 C CA . ARG A 1 186 ? -16.995 -3.527 22.907 1.00 61.12 186 ARG A CA 1
ATOM 1536 C C . ARG A 1 186 ? -17.859 -3.732 24.156 1.00 61.12 186 ARG A C 1
ATOM 1538 O O . ARG A 1 186 ? -19.074 -3.826 23.983 1.00 61.12 186 ARG A O 1
ATOM 1545 N N . PRO A 1 187 ? -17.268 -3.787 25.360 1.00 72.62 187 PRO A N 1
ATOM 1546 C CA . PRO A 1 187 ? -18.052 -3.742 26.586 1.00 72.62 187 PRO A CA 1
ATOM 1547 C C . PRO A 1 187 ? -18.834 -2.424 26.642 1.00 72.62 187 PRO A C 1
ATOM 1549 O O . PRO A 1 187 ? -18.351 -1.389 26.163 1.00 72.62 187 PRO A O 1
ATOM 1552 N N . ASP A 1 188 ? -20.055 -2.484 27.160 1.00 74.69 188 ASP A N 1
ATOM 1553 C CA . ASP A 1 188 ? -20.867 -1.315 27.467 1.00 74.69 188 ASP A CA 1
ATOM 1554 C C . ASP A 1 188 ? -20.444 -0.706 28.809 1.00 74.69 188 ASP A C 1
ATOM 1556 O O . ASP A 1 188 ? -19.769 -1.339 29.618 1.00 74.69 188 ASP A O 1
ATOM 1560 N N . PHE A 1 189 ? -20.788 0.566 29.014 1.00 76.38 189 PHE A N 1
ATOM 1561 C CA . PHE A 1 189 ? -20.623 1.199 30.318 1.00 76.38 189 PHE A CA 1
ATOM 1562 C C . PHE A 1 189 ? -21.816 0.838 31.189 1.00 76.38 189 PHE A C 1
ATOM 1564 O O . PHE A 1 189 ? -22.961 1.064 30.792 1.00 76.38 189 PHE A O 1
ATOM 1571 N N . THR A 1 190 ? -21.552 0.376 32.404 1.00 85.38 190 THR A N 1
ATOM 1572 C CA . THR A 1 190 ? -22.584 0.363 33.441 1.00 85.38 190 THR A CA 1
ATOM 1573 C C . THR A 1 190 ? -22.918 1.797 33.872 1.00 85.38 190 THR A C 1
ATOM 1575 O O . THR A 1 190 ? -22.107 2.720 33.737 1.00 85.38 190 THR A O 1
ATOM 1578 N N . GLN A 1 191 ? -24.118 2.009 34.423 1.00 78.56 191 GLN A N 1
ATOM 1579 C CA . GLN A 1 191 ? -24.531 3.328 34.923 1.00 78.56 191 GLN A CA 1
ATOM 1580 C C . GLN A 1 191 ? -23.590 3.842 36.028 1.00 78.56 191 GLN A C 1
ATOM 1582 O O . GLN A 1 191 ? -23.311 5.037 36.100 1.00 78.56 191 GLN A O 1
ATOM 1587 N N . GLU A 1 192 ? -23.065 2.943 36.863 1.00 82.69 192 GLU A N 1
ATOM 1588 C CA . GLU A 1 192 ? -22.108 3.271 37.924 1.00 82.69 192 GLU A CA 1
ATOM 1589 C C . GLU A 1 192 ? -20.765 3.743 37.361 1.00 82.69 192 GLU A C 1
ATOM 1591 O O . GLU A 1 192 ? -20.243 4.773 37.790 1.00 82.69 192 GLU A O 1
ATOM 1596 N N . GLU A 1 193 ? -20.223 3.041 36.361 1.00 77.06 193 GLU A N 1
ATOM 1597 C CA . GLU A 1 193 ? -18.987 3.445 35.683 1.00 77.06 193 GLU A CA 1
ATOM 1598 C C . GLU A 1 193 ? -19.154 4.781 34.959 1.00 77.06 193 GLU A C 1
ATOM 1600 O O . GLU A 1 193 ? -18.247 5.616 34.988 1.00 77.06 193 GLU A O 1
ATOM 1605 N N . TYR A 1 194 ? -20.320 5.012 34.352 1.00 81.19 194 TYR A N 1
ATOM 1606 C CA . TYR A 1 194 ? -20.637 6.284 33.713 1.00 81.19 194 TYR A CA 1
ATOM 1607 C C . TYR A 1 194 ? -20.692 7.432 34.729 1.00 81.19 194 TYR A C 1
ATOM 1609 O O . TYR A 1 194 ? -20.053 8.466 34.532 1.00 81.19 194 TYR A O 1
ATOM 1617 N N . ASN A 1 195 ? -21.389 7.241 35.852 1.00 85.56 195 ASN A N 1
ATOM 1618 C CA . ASN A 1 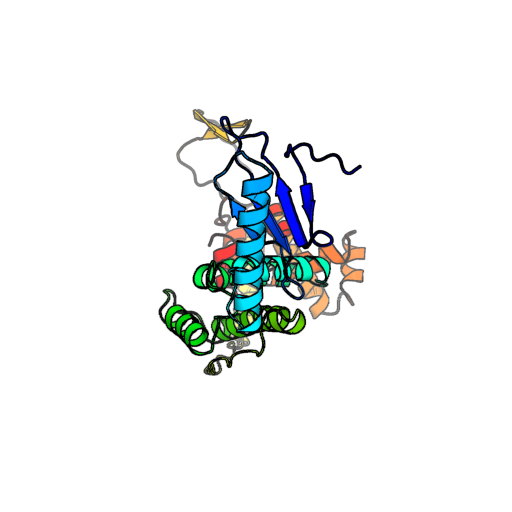195 ? -21.482 8.246 36.912 1.00 85.56 195 ASN A CA 1
ATOM 1619 C C . ASN A 1 195 ? -20.105 8.552 37.517 1.00 85.56 195 ASN A C 1
ATOM 1621 O O . ASN A 1 195 ? -19.758 9.717 37.708 1.00 85.56 195 ASN A O 1
ATOM 1625 N N . LYS A 1 196 ? -19.289 7.517 37.749 1.00 84.38 196 LYS A N 1
ATOM 1626 C CA . LYS A 1 196 ? -17.918 7.658 38.250 1.00 84.38 196 LYS A CA 1
ATOM 1627 C C . LYS A 1 196 ? -17.044 8.456 37.286 1.00 84.38 196 LYS A C 1
ATOM 1629 O O . LYS A 1 196 ? -16.311 9.341 37.719 1.00 84.38 196 LYS A O 1
ATOM 1634 N N . LEU A 1 197 ? -17.156 8.186 35.985 1.00 76.69 197 LEU A N 1
ATOM 1635 C CA . LEU A 1 197 ? -16.451 8.932 34.947 1.00 76.69 197 LEU A CA 1
ATOM 1636 C C . LEU A 1 197 ? -16.828 10.423 34.976 1.00 76.69 197 LEU A C 1
ATOM 1638 O O . LEU A 1 197 ? -15.944 11.277 34.951 1.00 76.69 197 LEU A O 1
ATOM 1642 N N . VAL A 1 198 ? -18.125 10.738 35.059 1.00 84.75 198 VAL A N 1
ATOM 1643 C CA . VAL A 1 198 ? -18.626 12.123 35.113 1.00 84.75 198 VAL A CA 1
ATOM 1644 C C . VAL A 1 198 ? -18.162 12.839 36.381 1.00 84.75 198 VAL A C 1
ATOM 1646 O O . VAL A 1 198 ? -17.696 13.974 36.301 1.00 84.75 198 VAL A O 1
ATOM 1649 N N . GLN A 1 199 ? -18.225 12.172 37.533 1.00 82.94 199 GLN A N 1
ATOM 1650 C CA . GLN A 1 199 ? -17.792 12.745 38.804 1.00 82.94 199 GLN A CA 1
ATOM 1651 C C . GLN A 1 199 ? -16.291 13.052 38.809 1.00 82.94 199 GLN A C 1
ATOM 1653 O O . GLN A 1 199 ? -15.898 14.174 39.110 1.00 82.94 199 GLN A O 1
ATOM 1658 N N . SER A 1 200 ? -15.462 12.108 38.353 1.00 74.56 200 SER A N 1
ATOM 1659 C CA . SER A 1 200 ? -14.013 12.322 38.240 1.00 74.56 200 SER A CA 1
ATOM 1660 C C . SER A 1 200 ? -13.652 13.462 37.279 1.00 74.56 200 SER A C 1
ATOM 1662 O O . SER A 1 200 ? -12.663 14.158 37.496 1.00 74.56 200 SER A O 1
ATOM 1664 N N . MET A 1 201 ? -14.448 13.690 36.227 1.00 70.44 201 MET A N 1
ATOM 1665 C CA . MET A 1 201 ? -14.270 14.852 35.350 1.00 70.44 201 MET A CA 1
ATOM 1666 C C . MET A 1 201 ? -14.618 16.176 36.050 1.00 70.44 201 MET A C 1
ATOM 1668 O O . MET A 1 201 ? -13.950 17.178 35.797 1.00 70.44 201 MET A O 1
ATOM 1672 N N . GLY A 1 202 ? -15.632 16.187 36.921 1.00 76.69 202 GLY A N 1
ATOM 1673 C CA . GLY A 1 202 ? -16.011 17.351 37.729 1.00 76.69 202 GLY A CA 1
ATOM 1674 C C . GLY A 1 202 ? -14.933 17.732 38.743 1.00 76.69 202 GLY A C 1
ATOM 1675 O O . GLY A 1 202 ? -14.445 18.862 38.718 1.00 76.69 202 GLY A O 1
ATOM 1676 N N . ASP A 1 203 ? -14.490 16.762 39.544 1.00 76.44 203 ASP A N 1
ATOM 1677 C CA . ASP A 1 203 ? -13.452 16.954 40.568 1.00 76.44 203 ASP A CA 1
ATOM 1678 C C . ASP A 1 203 ? -12.155 17.505 39.953 1.00 76.44 203 ASP A C 1
ATOM 1680 O O . ASP A 1 203 ? -11.542 18.446 40.461 1.00 76.44 203 ASP A O 1
ATOM 1684 N N . PHE A 1 204 ? -11.783 16.976 38.785 1.00 69.94 204 PHE A N 1
ATOM 1685 C CA . PHE A 1 204 ? -10.617 17.423 38.036 1.00 69.94 204 PHE A CA 1
ATOM 1686 C C . PHE A 1 204 ? -10.726 18.893 37.575 1.00 69.94 204 PHE A C 1
ATOM 1688 O O . PHE A 1 204 ? -9.756 19.655 37.624 1.00 69.94 204 PHE A O 1
ATOM 1695 N N . VAL A 1 205 ? -11.908 19.328 37.125 1.00 72.00 205 VAL A N 1
ATOM 1696 C CA . VAL A 1 205 ? -12.137 20.721 36.707 1.00 72.00 205 VAL A CA 1
ATOM 1697 C C . VAL A 1 205 ? -11.996 21.680 37.888 1.00 72.00 205 VAL A C 1
ATOM 1699 O O . VAL A 1 205 ? -11.451 22.778 37.724 1.00 72.00 205 VAL A O 1
ATOM 1702 N N . ASP A 1 206 ? -12.458 21.280 39.067 1.00 74.69 206 ASP A N 1
ATOM 1703 C CA . ASP A 1 206 ? -12.398 22.116 40.261 1.00 74.69 206 ASP A CA 1
ATOM 1704 C C . ASP A 1 206 ? -10.977 22.190 40.845 1.00 74.69 206 ASP A C 1
ATOM 1706 O O . ASP A 1 206 ? -10.520 23.279 41.208 1.00 74.69 206 ASP A O 1
ATOM 1710 N N . GLU A 1 207 ? -10.205 21.102 40.780 1.00 67.31 207 GLU A N 1
ATOM 1711 C CA . GLU A 1 207 ? -8.775 21.092 41.119 1.00 67.31 207 GLU A CA 1
ATOM 1712 C C . GLU A 1 207 ? -7.945 22.035 40.219 1.00 67.31 207 GLU A C 1
ATOM 1714 O O . GLU A 1 207 ? -7.047 22.752 40.679 1.00 67.31 207 GLU A O 1
ATOM 1719 N N . VAL A 1 208 ? -8.260 22.097 38.920 1.00 63.12 208 VAL A N 1
ATOM 1720 C CA . VAL A 1 208 ? -7.593 23.010 37.973 1.00 63.12 208 VAL A CA 1
ATOM 1721 C C . VAL A 1 208 ? -7.928 24.477 38.254 1.00 63.12 208 VAL A C 1
ATOM 1723 O O . VAL A 1 208 ? -7.073 25.346 38.056 1.00 63.12 208 VAL A O 1
ATOM 1726 N N . LYS A 1 209 ? -9.144 24.780 38.725 1.00 65.06 209 LYS A N 1
ATOM 1727 C CA . LYS A 1 209 ? -9.533 26.148 39.109 1.00 65.06 209 LYS A CA 1
ATOM 1728 C C . LYS A 1 209 ? -8.826 26.607 40.386 1.00 65.06 209 LYS A C 1
ATOM 1730 O O . LYS A 1 209 ? -8.435 27.771 40.451 1.00 65.06 209 LYS A O 1
ATOM 1735 N N . ALA A 1 210 ? -8.627 25.713 41.357 1.00 64.62 210 ALA A N 1
ATOM 1736 C CA . ALA A 1 210 ? -8.002 26.034 42.643 1.00 64.62 210 ALA A CA 1
ATOM 1737 C C . ALA A 1 210 ? -6.505 26.411 42.532 1.00 64.62 210 ALA A C 1
ATOM 1739 O O . ALA A 1 210 ? -6.018 27.242 43.293 1.00 64.62 210 ALA A O 1
ATOM 1740 N N . ASN A 1 211 ? -5.774 25.873 41.549 1.00 54.78 211 ASN A N 1
ATOM 1741 C CA . ASN A 1 211 ? -4.310 26.001 41.432 1.00 54.78 211 ASN A CA 1
ATOM 1742 C C . ASN A 1 211 ? -3.787 27.257 40.675 1.00 54.78 211 ASN A C 1
ATOM 1744 O O . ASN A 1 211 ? -2.665 27.262 40.169 1.00 54.78 211 ASN A O 1
ATOM 1748 N N . LYS A 1 212 ? -4.569 28.342 40.566 1.00 43.91 212 LYS A N 1
ATOM 1749 C CA . LYS A 1 212 ? -4.229 29.571 39.804 1.00 43.91 212 LYS A CA 1
ATOM 1750 C C . LYS A 1 212 ? -3.647 30.725 40.668 1.00 43.91 212 LYS A C 1
ATOM 1752 O O . LYS A 1 212 ? -4.112 31.856 40.560 1.00 43.91 212 LYS A O 1
ATOM 1757 N N . ALA A 1 213 ? -2.613 30.488 41.488 1.00 41.22 213 ALA A N 1
ATOM 1758 C CA . ALA A 1 213 ? -1.894 31.541 42.243 1.00 41.22 213 ALA A CA 1
ATOM 1759 C C . ALA A 1 213 ? -0.351 31.479 42.049 1.00 41.22 213 ALA A C 1
ATOM 1761 O O . ALA A 1 213 ? 0.216 30.406 41.885 1.00 41.22 213 ALA A O 1
ATOM 1762 N N . HIS A 1 214 ? 0.301 32.649 41.987 1.00 41.22 214 HIS A N 1
ATOM 1763 C CA . HIS A 1 214 ? 1.614 32.973 41.378 1.00 41.22 214 HIS A CA 1
ATOM 1764 C C . HIS A 1 214 ? 2.917 32.516 42.095 1.00 41.22 214 HIS A C 1
ATOM 1766 O O . HIS A 1 214 ? 2.933 32.369 43.310 1.00 41.22 214 HIS A O 1
ATOM 1772 N N . GLY A 1 215 ? 4.050 32.476 41.355 1.00 33.56 215 GLY A N 1
ATOM 1773 C CA . GLY A 1 215 ? 5.426 32.586 41.901 1.00 33.56 215 GLY A CA 1
ATOM 1774 C C . GLY A 1 215 ? 6.579 32.445 40.871 1.00 33.56 215 GLY A C 1
ATOM 1775 O O . GLY A 1 215 ? 6.606 31.487 40.103 1.00 33.56 215 GLY A O 1
ATOM 1776 N N . THR A 1 216 ? 7.541 33.384 40.844 1.00 35.78 216 THR A N 1
ATOM 1777 C CA . THR A 1 216 ? 8.773 33.399 40.001 1.00 35.78 216 THR A CA 1
ATOM 1778 C C . THR A 1 216 ? 10.051 33.164 40.820 1.00 35.78 216 THR A C 1
ATOM 1780 O O . THR A 1 216 ? 10.156 33.719 41.908 1.00 35.78 216 THR A O 1
ATOM 1783 N N . VAL A 1 217 ? 11.055 32.449 40.272 1.00 32.94 217 VAL A N 1
ATOM 1784 C CA . VAL A 1 217 ? 12.416 32.287 40.855 1.00 32.94 217 VAL A CA 1
ATOM 1785 C C . VAL A 1 217 ? 13.512 32.280 39.762 1.00 32.94 217 VAL A C 1
ATOM 1787 O O . VAL A 1 217 ? 13.293 31.767 38.662 1.00 32.94 217 VAL A O 1
ATOM 1790 N N . THR A 1 218 ? 14.690 32.843 40.074 1.00 34.09 218 THR A N 1
ATOM 1791 C CA . THR A 1 218 ? 15.850 33.125 39.190 1.00 34.09 218 THR A CA 1
ATOM 1792 C C . THR A 1 218 ? 17.079 32.248 39.535 1.00 34.09 218 THR A C 1
ATOM 1794 O O . THR A 1 218 ? 17.438 32.193 40.708 1.00 34.09 218 THR A O 1
ATOM 1797 N N . SER A 1 219 ? 17.765 31.599 38.564 1.00 33.16 219 SER A N 1
ATOM 1798 C CA . SER A 1 219 ? 19.108 30.954 38.735 1.00 33.16 219 SER A CA 1
ATOM 1799 C C . SER A 1 219 ? 19.737 30.420 37.406 1.00 33.16 219 SER A C 1
ATOM 1801 O O . SER A 1 219 ? 19.086 30.570 36.373 1.00 33.16 219 SER A O 1
ATOM 1803 N N . PRO A 1 220 ? 20.993 29.892 37.332 1.00 31.83 220 PRO A N 1
ATOM 1804 C CA . PRO A 1 220 ? 21.957 30.138 36.247 1.00 31.83 220 PRO A CA 1
ATOM 1805 C C . PRO A 1 220 ? 21.957 29.105 35.103 1.00 31.83 220 PRO A C 1
ATOM 1807 O O . PRO A 1 220 ? 21.717 27.921 35.287 1.00 31.83 220 PRO A O 1
ATOM 1810 N N . HIS A 1 221 ? 22.304 29.572 33.905 1.00 35.69 221 HIS A N 1
ATOM 1811 C CA . HIS A 1 221 ? 21.826 29.099 32.605 1.00 35.69 221 HIS A CA 1
ATOM 1812 C C . HIS A 1 221 ? 22.919 28.375 31.765 1.00 35.69 221 HIS A C 1
ATOM 1814 O O . HIS A 1 221 ? 23.979 28.951 31.554 1.00 35.69 221 HIS A O 1
ATOM 1820 N N . THR A 1 222 ? 22.673 27.173 31.197 1.00 36.50 222 THR A N 1
ATOM 1821 C CA . THR A 1 222 ? 23.538 26.555 30.145 1.00 36.50 222 THR A CA 1
ATOM 1822 C C . THR A 1 222 ? 22.834 26.398 28.784 1.00 36.50 222 THR A C 1
ATOM 1824 O O . THR A 1 222 ? 21.754 25.820 28.695 1.00 36.50 222 THR A O 1
ATOM 1827 N N . ILE A 1 223 ? 23.451 26.882 27.699 1.00 37.78 223 ILE A N 1
ATOM 1828 C CA . ILE A 1 223 ? 22.842 27.032 26.360 1.00 37.78 223 ILE A CA 1
ATOM 1829 C C . ILE A 1 223 ? 23.051 25.793 25.457 1.00 37.78 223 ILE A C 1
ATOM 1831 O O . ILE A 1 223 ? 24.187 25.373 25.255 1.00 37.78 223 ILE A O 1
ATOM 1835 N N . LYS A 1 224 ? 21.989 25.260 24.821 1.00 39.59 224 LYS A N 1
ATOM 1836 C CA . LYS A 1 224 ? 22.046 24.292 23.695 1.00 39.59 224 LYS A CA 1
ATOM 1837 C C . LYS A 1 224 ? 21.023 24.607 22.581 1.00 39.59 224 LYS A C 1
ATOM 1839 O O . LYS A 1 224 ? 19.975 25.197 22.822 1.00 39.59 224 LYS A O 1
ATOM 1844 N N . GLN A 1 225 ? 21.334 24.244 21.334 1.00 34.12 225 GLN A N 1
ATOM 1845 C CA . GLN A 1 225 ? 20.609 24.673 20.120 1.00 34.12 225 GLN A CA 1
ATOM 1846 C C . GLN A 1 225 ? 19.408 23.778 19.734 1.00 34.12 225 GLN A C 1
ATOM 1848 O O . GLN A 1 225 ? 19.492 22.555 19.825 1.00 34.12 225 GLN A O 1
ATOM 1853 N N . ARG A 1 226 ? 18.317 24.392 19.240 1.00 35.94 226 ARG A N 1
ATOM 1854 C CA . ARG A 1 226 ? 17.129 23.768 18.617 1.00 35.94 226 ARG A CA 1
ATOM 1855 C C . ARG A 1 226 ? 16.831 24.500 17.298 1.00 35.94 226 ARG A C 1
ATOM 1857 O O . ARG A 1 226 ? 16.154 25.524 17.292 1.00 35.94 226 ARG A O 1
ATOM 1864 N N . GLY A 1 227 ? 17.335 23.988 16.175 1.00 50.50 227 GLY A N 1
ATOM 1865 C CA . GLY A 1 227 ? 17.256 24.705 14.893 1.00 50.50 227 GLY A CA 1
ATOM 1866 C C .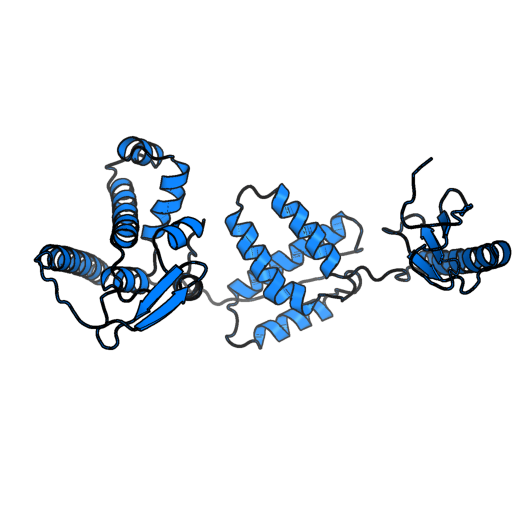 GLY A 1 227 ? 18.052 26.018 14.934 1.00 50.50 227 GLY A C 1
ATOM 1867 O O . GLY A 1 227 ? 19.192 26.019 15.390 1.00 50.50 227 GLY A O 1
ATOM 1868 N N . VAL A 1 228 ? 17.460 27.132 14.485 1.00 32.84 228 VAL A N 1
ATOM 1869 C CA . VAL A 1 228 ? 18.121 28.457 14.454 1.00 32.84 228 VAL A CA 1
ATOM 1870 C C . VAL A 1 228 ? 18.227 29.099 15.854 1.00 32.84 228 VAL A C 1
ATOM 1872 O O . VAL A 1 228 ? 19.052 29.985 16.060 1.00 32.84 228 VAL A O 1
ATOM 1875 N N . GLU A 1 229 ? 17.476 28.624 16.855 1.00 26.53 229 GLU A N 1
ATOM 1876 C CA . GLU A 1 229 ? 17.440 29.234 18.193 1.00 26.53 229 GLU A CA 1
ATOM 1877 C C . GLU A 1 229 ? 18.248 28.474 19.259 1.00 26.53 229 GLU A C 1
ATOM 1879 O O . GLU A 1 229 ? 18.309 27.241 19.302 1.00 26.53 229 GLU A O 1
ATOM 1884 N N . LYS A 1 230 ? 18.859 29.242 20.170 1.00 31.11 230 LYS A N 1
ATOM 1885 C CA . LYS A 1 230 ? 19.615 28.775 21.340 1.00 31.11 230 LYS A CA 1
ATOM 1886 C C . LYS A 1 230 ? 18.691 28.738 22.565 1.00 31.11 230 LYS A C 1
ATOM 1888 O O . LYS A 1 230 ? 18.235 29.785 23.010 1.00 31.11 230 LYS A O 1
ATOM 1893 N N . LYS A 1 231 ? 18.429 27.554 23.133 1.00 39.84 231 LYS A N 1
ATOM 1894 C CA . LYS A 1 231 ? 17.629 27.382 24.358 1.00 39.84 231 LYS A CA 1
ATOM 1895 C C . LYS A 1 231 ? 18.534 27.068 25.543 1.00 39.84 231 LYS A C 1
ATOM 1897 O O . LYS A 1 231 ? 19.432 26.238 25.448 1.00 39.84 231 LYS A O 1
ATOM 1902 N N . ILE A 1 232 ? 18.275 27.705 26.674 1.00 35.91 232 ILE A N 1
ATOM 1903 C CA . ILE A 1 232 ? 18.997 27.434 27.910 1.00 35.91 232 ILE A CA 1
ATOM 1904 C C . ILE A 1 232 ? 18.266 26.355 28.718 1.00 35.91 232 ILE A C 1
ATOM 1906 O O . ILE A 1 232 ? 17.053 26.436 28.902 1.00 35.91 232 ILE A O 1
ATOM 1910 N N . ILE A 1 233 ? 18.997 25.338 29.172 1.00 40.91 233 ILE A N 1
ATOM 1911 C CA . ILE A 1 233 ? 18.509 24.237 30.004 1.00 40.91 233 ILE A CA 1
ATOM 1912 C C . ILE A 1 233 ? 19.039 24.429 31.432 1.00 40.91 233 ILE A C 1
ATOM 1914 O O . ILE A 1 233 ? 20.243 24.592 31.630 1.00 40.91 233 ILE A O 1
ATOM 1918 N N . LEU A 1 234 ? 18.131 24.395 32.410 1.00 32.75 234 LEU A N 1
ATOM 1919 C CA . LEU A 1 234 ? 18.427 24.298 33.843 1.00 32.75 234 LEU A CA 1
ATOM 1920 C C . LEU A 1 234 ? 18.134 22.856 34.296 1.00 32.75 234 LEU A C 1
ATOM 1922 O O . LEU A 1 234 ? 17.097 22.321 33.891 1.00 32.75 234 LEU A O 1
ATOM 1926 N N . PRO A 1 235 ? 18.995 22.202 35.096 1.00 30.52 235 PRO A N 1
ATOM 1927 C CA . PRO A 1 235 ? 18.710 20.873 35.620 1.00 30.52 235 PRO A CA 1
ATOM 1928 C C . PRO A 1 235 ? 17.863 20.981 36.897 1.00 30.52 235 PRO A C 1
ATOM 1930 O O . PRO A 1 235 ? 18.229 21.719 37.806 1.00 30.52 235 PRO A O 1
ATOM 1933 N N . GLY A 1 236 ? 16.768 20.218 36.987 1.00 35.59 236 GLY A N 1
ATOM 1934 C CA . GLY A 1 236 ? 16.225 19.833 38.298 1.00 35.59 236 GLY A CA 1
ATOM 1935 C C . GLY A 1 236 ? 14.748 20.075 38.606 1.00 35.59 236 GLY A C 1
ATOM 1936 O O . GLY A 1 236 ? 14.333 19.669 39.681 1.00 35.59 236 GLY A O 1
ATOM 1937 N N . GLU A 1 237 ? 13.922 20.631 37.717 1.00 32.00 237 GLU A N 1
ATOM 1938 C CA . GLU A 1 237 ? 12.476 20.720 37.983 1.00 32.00 237 GLU A CA 1
ATOM 1939 C C . GLU A 1 237 ? 11.650 20.286 36.771 1.00 32.00 237 GLU A C 1
ATOM 1941 O O . GLU A 1 237 ? 11.709 20.895 35.699 1.00 32.00 237 GLU A O 1
ATOM 1946 N N . ASN A 1 238 ? 10.856 19.226 36.957 1.00 44.12 238 ASN A N 1
ATOM 1947 C CA . ASN A 1 238 ? 9.780 18.819 36.056 1.00 44.12 238 ASN A CA 1
ATOM 1948 C C . ASN A 1 238 ? 8.714 19.923 36.029 1.00 44.12 238 ASN A C 1
ATOM 1950 O O . ASN A 1 238 ? 7.677 19.824 36.683 1.00 44.12 238 ASN A O 1
ATOM 1954 N N . LYS A 1 239 ? 8.966 21.002 35.280 1.00 45.25 239 LYS A N 1
ATOM 1955 C CA . LYS A 1 239 ? 7.928 21.981 34.965 1.00 45.25 239 LYS A CA 1
ATOM 1956 C C . LYS A 1 239 ? 6.854 21.255 34.174 1.00 45.25 239 LYS A C 1
ATOM 1958 O O . LYS A 1 239 ? 7.107 20.779 33.069 1.00 45.25 239 LYS A O 1
ATOM 1963 N N . THR A 1 240 ? 5.673 21.160 34.778 1.00 53.06 240 THR A N 1
ATOM 1964 C CA . THR A 1 240 ? 4.469 20.580 34.187 1.00 53.06 240 THR A CA 1
ATOM 1965 C C . THR A 1 240 ? 4.328 21.068 32.750 1.00 53.06 240 THR A C 1
ATOM 1967 O O . THR A 1 240 ? 4.276 22.278 32.516 1.00 53.06 240 THR A O 1
ATOM 1970 N N . ASN A 1 241 ? 4.254 20.154 31.788 1.00 62.81 241 ASN A N 1
ATOM 1971 C CA . ASN A 1 241 ? 4.167 20.487 30.371 1.00 62.81 241 ASN A CA 1
ATOM 1972 C C . ASN A 1 241 ? 2.736 20.913 29.985 1.00 62.81 241 ASN A C 1
ATOM 1974 O O . ASN A 1 241 ? 2.271 20.618 28.891 1.00 62.81 241 ASN A O 1
ATOM 1978 N N . LYS A 1 242 ? 1.991 21.560 30.893 1.00 72.75 242 LYS A N 1
ATOM 1979 C CA . LYS A 1 242 ? 0.598 21.973 30.678 1.00 72.75 242 LYS A CA 1
ATOM 1980 C C . LYS A 1 242 ? 0.559 22.983 29.532 1.00 72.75 242 LYS A C 1
ATOM 1982 O O . LYS A 1 242 ? 1.060 24.094 29.673 1.00 72.75 242 LYS A O 1
ATOM 1987 N N . ASP A 1 243 ? -0.027 22.592 28.401 1.00 79.75 243 ASP A N 1
ATOM 1988 C CA . ASP A 1 243 ? -0.273 23.460 27.245 1.00 79.75 243 ASP A CA 1
ATOM 1989 C C . ASP A 1 243 ? -1.733 23.946 27.322 1.00 79.75 243 ASP A C 1
ATOM 1991 O O . ASP A 1 243 ? -2.646 23.184 26.986 1.00 79.75 243 ASP A O 1
ATOM 1995 N N . PRO A 1 244 ? -1.993 25.204 27.743 1.00 76.56 244 PRO A N 1
ATOM 1996 C CA . PRO A 1 244 ? -3.355 25.706 27.911 1.00 76.56 244 PRO A CA 1
ATOM 1997 C C . PRO A 1 244 ? -4.161 25.682 26.611 1.00 76.56 244 PRO A C 1
ATOM 1999 O O . PRO A 1 244 ? -5.380 25.530 26.649 1.00 76.56 244 PRO A O 1
ATOM 2002 N N . LYS A 1 245 ? -3.499 25.808 25.451 1.00 81.00 245 LYS A N 1
ATOM 2003 C CA . LYS A 1 245 ? -4.168 25.762 24.145 1.00 81.00 245 LYS A CA 1
ATOM 2004 C C . LYS A 1 245 ? -4.595 24.339 23.804 1.00 81.00 245 LYS A C 1
ATOM 2006 O O . LYS A 1 245 ? -5.671 24.149 23.242 1.00 81.00 245 LYS A O 1
ATOM 2011 N N . LEU A 1 246 ? -3.773 23.347 24.146 1.00 87.50 246 LEU A N 1
ATOM 2012 C CA . LEU A 1 246 ? -4.109 21.935 23.971 1.00 87.50 246 LEU A CA 1
ATOM 2013 C C . LEU A 1 246 ? -5.258 21.524 24.895 1.00 87.50 246 LEU A C 1
ATOM 2015 O O . LEU A 1 246 ? -6.229 20.935 24.428 1.00 87.50 246 LEU A O 1
ATOM 2019 N N . MET A 1 247 ? -5.189 21.903 26.171 1.00 85.56 247 MET A N 1
ATOM 2020 C CA . MET A 1 247 ? -6.260 21.647 27.138 1.00 85.56 247 MET A CA 1
ATOM 2021 C C . MET A 1 247 ? -7.578 22.304 26.702 1.00 85.56 247 MET A C 1
ATOM 2023 O O . MET A 1 247 ? -8.619 21.650 26.692 1.00 85.56 247 MET A O 1
ATOM 2027 N N . ALA A 1 248 ? -7.538 23.573 26.275 1.00 79.81 248 ALA A N 1
ATOM 2028 C CA . ALA A 1 248 ? -8.719 24.292 25.798 1.00 79.81 248 ALA A CA 1
ATOM 2029 C C . ALA A 1 248 ? -9.338 23.645 24.551 1.00 79.81 248 ALA A C 1
ATOM 2031 O O . ALA A 1 248 ? -10.560 23.577 24.448 1.00 79.81 248 ALA A O 1
ATOM 2032 N N . LEU A 1 249 ? -8.515 23.148 23.621 1.00 88.88 249 LEU A N 1
ATOM 2033 C CA . LEU A 1 249 ? -8.985 22.445 22.426 1.00 88.88 249 LEU A CA 1
ATOM 2034 C C . LEU A 1 249 ? -9.734 21.156 22.790 1.00 88.88 249 LEU A C 1
ATOM 2036 O O . LEU A 1 249 ? -10.830 20.925 22.281 1.00 88.88 249 LEU A O 1
ATOM 2040 N N . VAL A 1 250 ? -9.178 20.342 23.694 1.00 90.94 250 VAL A N 1
ATOM 2041 C CA . VAL A 1 250 ? -9.819 19.095 24.144 1.00 90.94 250 VAL A CA 1
ATOM 2042 C C . VAL A 1 250 ? -11.114 19.402 24.903 1.00 90.94 250 VAL A C 1
ATOM 2044 O O . VAL A 1 250 ? -12.167 18.882 24.539 1.00 90.94 250 VAL A O 1
ATOM 2047 N N . ALA A 1 251 ? -11.079 20.317 25.877 1.00 83.38 251 ALA A N 1
ATOM 2048 C CA . ALA A 1 251 ? -12.260 20.722 26.646 1.00 83.38 251 ALA A CA 1
ATOM 2049 C C . ALA A 1 251 ? -13.393 21.251 25.751 1.00 83.38 251 ALA A C 1
ATOM 2051 O O . ALA A 1 251 ? -14.555 20.877 25.910 1.00 83.38 251 ALA A O 1
ATOM 2052 N N . ARG A 1 252 ? -13.052 22.095 24.770 1.00 89.88 252 ARG A N 1
ATOM 2053 C CA . ARG A 1 252 ? -14.022 22.648 23.822 1.00 89.88 252 ARG A CA 1
ATOM 2054 C C . ARG A 1 252 ? -14.656 21.564 22.955 1.00 89.88 252 ARG A C 1
ATOM 2056 O O . ARG A 1 252 ? -15.868 21.566 22.775 1.00 89.88 252 ARG A O 1
ATOM 2063 N N . SER A 1 253 ? -13.859 20.605 22.493 1.00 91.00 253 SER A N 1
ATOM 2064 C CA . SER A 1 253 ? -14.348 19.474 21.697 1.00 91.00 253 SER A CA 1
ATOM 2065 C C . SER A 1 253 ? -15.382 18.651 22.473 1.00 91.00 253 SER A C 1
ATOM 2067 O O . SER A 1 253 ? -16.439 18.325 21.932 1.00 91.00 253 SER A O 1
ATOM 2069 N N . HIS A 1 254 ? -15.124 18.380 23.760 1.00 88.19 254 HIS A N 1
ATOM 2070 C CA . HIS A 1 254 ? -16.088 17.719 24.648 1.00 88.19 254 HIS A CA 1
ATOM 2071 C C . HIS A 1 254 ? -17.370 18.537 24.833 1.00 88.19 254 HIS A C 1
ATOM 2073 O O . HIS A 1 254 ? -18.461 17.977 24.745 1.00 88.19 254 HIS A O 1
ATOM 2079 N N . ARG A 1 255 ? -17.258 19.857 25.029 1.00 88.81 255 ARG A N 1
ATOM 2080 C CA . ARG A 1 255 ? -18.422 20.746 25.161 1.00 88.81 255 ARG A CA 1
ATOM 2081 C C . ARG A 1 255 ? -19.307 20.726 23.915 1.00 88.81 255 ARG A C 1
ATOM 2083 O O . ARG A 1 255 ? -20.521 20.627 24.039 1.00 88.81 255 ARG A O 1
ATOM 2090 N N . TRP A 1 256 ? -18.721 20.792 22.722 1.00 92.00 256 TRP A N 1
ATOM 2091 C CA . TRP A 1 256 ? -19.482 20.730 21.472 1.00 92.00 256 TRP A CA 1
ATOM 2092 C C . TRP A 1 256 ? -20.221 19.405 21.305 1.00 92.00 256 TRP A C 1
ATOM 2094 O O . TRP A 1 256 ? -21.395 19.400 20.938 1.00 92.00 256 TRP A O 1
ATOM 2104 N N . LEU A 1 257 ? -19.560 18.287 21.624 1.00 91.50 257 LEU A N 1
ATOM 2105 C CA . LEU A 1 257 ? -20.198 16.975 21.595 1.00 91.50 257 LEU A CA 1
ATOM 2106 C C . LEU A 1 257 ? -21.364 16.896 22.589 1.00 91.50 257 LEU A C 1
ATOM 2108 O O . LEU A 1 257 ? -22.403 16.331 22.261 1.00 91.50 257 LEU A O 1
ATOM 2112 N N . GLN A 1 258 ? -21.200 17.469 23.781 1.00 88.25 258 GLN A N 1
ATOM 2113 C CA . GLN A 1 258 ? -22.241 17.492 24.801 1.00 88.25 258 GLN A CA 1
ATOM 2114 C C . GLN A 1 258 ? -23.436 18.350 24.370 1.00 88.25 258 GLN A C 1
ATOM 2116 O O . GLN A 1 258 ? -24.566 17.882 24.423 1.00 88.25 258 GLN A O 1
ATOM 2121 N N . ASN A 1 259 ? -23.194 19.547 23.831 1.00 86.25 259 ASN A N 1
ATOM 2122 C CA . ASN A 1 259 ? -24.258 20.412 23.322 1.00 86.25 259 ASN A CA 1
ATOM 2123 C C . ASN A 1 259 ? -25.085 19.733 22.215 1.00 86.25 259 ASN A C 1
ATOM 2125 O O . ASN A 1 259 ? -26.298 19.921 22.168 1.00 86.25 259 ASN A O 1
ATOM 2129 N N . LEU A 1 260 ? -24.445 18.949 21.336 1.00 88.12 260 LEU A N 1
ATOM 2130 C CA . LEU A 1 260 ? -25.150 18.161 20.315 1.00 88.12 260 LEU A CA 1
ATOM 2131 C C . LEU A 1 260 ? -25.980 17.033 20.931 1.00 88.12 260 LEU A C 1
ATOM 2133 O O . LEU A 1 260 ? -27.095 16.784 20.486 1.00 88.12 260 LEU A O 1
ATOM 2137 N N . LYS A 1 261 ? -25.441 16.338 21.940 1.00 88.44 261 LYS A N 1
ATOM 2138 C CA . LYS A 1 261 ? -26.144 15.245 22.629 1.00 88.44 261 LYS A CA 1
ATOM 2139 C C . LYS A 1 261 ? -27.360 15.737 23.405 1.00 88.44 261 LYS A C 1
ATOM 2141 O O . LYS A 1 261 ? -28.405 15.100 23.351 1.00 88.44 261 LYS A O 1
ATOM 2146 N N . ASP A 1 262 ? -27.221 16.876 24.070 1.00 86.81 262 ASP A N 1
ATOM 2147 C CA . ASP A 1 262 ? -28.261 17.468 24.912 1.00 86.81 262 ASP A CA 1
ATOM 2148 C C . ASP A 1 262 ? -29.281 18.281 24.095 1.00 86.81 262 ASP A C 1
ATOM 2150 O O . ASP A 1 262 ? -30.195 18.878 24.660 1.00 86.81 262 ASP A O 1
ATOM 2154 N N . GLY A 1 263 ? -29.114 18.349 22.768 1.00 87.12 263 GLY A N 1
ATOM 2155 C CA . GLY A 1 263 ? -29.990 19.100 21.867 1.00 87.12 263 GLY A CA 1
ATOM 2156 C C . GLY A 1 263 ? -29.917 20.623 22.032 1.00 87.12 263 GLY A C 1
ATOM 2157 O O . GLY A 1 263 ? -30.769 21.328 21.499 1.00 87.12 263 GLY A O 1
ATOM 2158 N N . GLN A 1 264 ? -28.909 21.139 22.745 1.00 81.88 264 GLN A N 1
ATOM 2159 C CA . GLN A 1 264 ? -28.667 22.579 22.927 1.00 81.88 264 GLN A CA 1
ATOM 2160 C C . GLN A 1 264 ? -28.276 23.267 21.613 1.00 81.88 264 GLN A C 1
ATOM 2162 O O . GLN A 1 264 ? -28.487 24.464 21.451 1.00 81.88 264 GLN A O 1
ATOM 2167 N N . VAL A 1 265 ? -27.693 22.507 20.685 1.00 87.62 265 VAL A N 1
ATOM 2168 C CA . VAL A 1 265 ? -27.410 22.919 19.306 1.00 87.62 265 VAL A CA 1
ATOM 2169 C C . VAL A 1 265 ? -27.884 21.820 18.360 1.00 87.62 265 VAL A C 1
ATOM 2171 O O . VAL A 1 265 ? -27.756 20.631 18.653 1.00 87.62 265 VAL A O 1
ATOM 2174 N N . LYS A 1 266 ? -28.435 22.207 17.213 1.00 81.50 266 LYS A N 1
ATOM 2175 C CA . LYS A 1 266 ? -29.086 21.307 16.255 1.00 81.50 266 LYS A CA 1
ATOM 2176 C C . LYS A 1 266 ? -28.086 20.542 15.399 1.00 81.50 266 LYS A C 1
ATOM 2178 O O . LYS A 1 266 ? -28.365 19.421 14.983 1.00 81.50 266 LYS A O 1
ATOM 2183 N N . ASN A 1 267 ? -26.958 21.163 15.059 1.00 84.75 267 ASN A N 1
ATOM 2184 C CA . ASN A 1 267 ? -25.960 20.595 14.157 1.00 84.75 267 ASN A CA 1
ATOM 2185 C C . ASN A 1 267 ? -24.601 21.314 14.273 1.00 84.75 267 ASN A C 1
ATOM 2187 O O . ASN A 1 267 ? -24.436 22.272 15.027 1.00 84.75 267 ASN A O 1
ATOM 2191 N N . ILE A 1 268 ? -23.617 20.829 13.512 1.00 87.56 268 ILE A N 1
ATOM 2192 C CA . ILE A 1 268 ? -22.253 21.375 13.471 1.00 87.56 268 ILE A CA 1
ATOM 2193 C C . ILE A 1 268 ? -22.226 22.834 12.982 1.00 87.56 268 ILE A C 1
ATOM 2195 O O . ILE A 1 268 ? -21.440 23.614 13.512 1.00 87.56 268 ILE A O 1
ATOM 2199 N N . ALA A 1 269 ? -23.096 23.219 12.042 1.00 88.12 269 ALA A N 1
ATOM 2200 C CA . ALA A 1 269 ? -23.135 24.581 11.501 1.00 88.12 269 ALA A CA 1
ATOM 2201 C C . ALA A 1 269 ? -23.553 25.612 12.565 1.00 88.12 269 ALA A C 1
ATOM 2203 O O . ALA A 1 269 ? -23.036 26.725 12.615 1.00 88.12 269 ALA A O 1
ATOM 2204 N N . GLU A 1 270 ? -24.442 25.227 13.484 1.00 85.75 270 GLU A N 1
ATOM 2205 C CA . GLU A 1 270 ? -24.820 26.076 14.618 1.00 85.75 270 GLU A CA 1
ATOM 2206 C C . GLU A 1 270 ? -23.666 26.255 15.618 1.00 85.75 270 GLU A C 1
ATOM 2208 O O . GLU A 1 270 ? -23.456 27.348 16.141 1.00 85.75 270 GLU A O 1
ATOM 2213 N N . ILE A 1 271 ? -22.858 25.213 15.842 1.00 87.25 271 ILE A N 1
ATOM 2214 C CA . ILE A 1 271 ? -21.639 25.326 16.658 1.00 87.25 271 ILE A CA 1
ATOM 2215 C C . ILE A 1 271 ? -20.629 26.265 15.992 1.00 87.25 271 ILE A C 1
ATOM 2217 O O . ILE A 1 271 ? -20.047 27.116 16.662 1.00 87.25 271 ILE A O 1
ATOM 2221 N N . ALA A 1 272 ? -20.427 26.118 14.686 1.00 85.38 272 ALA A N 1
ATOM 2222 C CA . ALA A 1 272 ? -19.509 26.936 13.905 1.00 85.38 272 ALA A CA 1
ATOM 2223 C C . ALA A 1 272 ? -19.888 28.423 13.943 1.00 85.38 272 ALA A C 1
ATOM 2225 O O . ALA A 1 272 ? -19.031 29.265 14.221 1.00 85.38 272 ALA A O 1
ATOM 2226 N N . ALA A 1 273 ? -21.180 28.736 13.794 1.00 85.88 273 ALA A N 1
ATOM 2227 C CA . ALA A 1 273 ? -21.703 30.092 13.941 1.00 85.88 273 ALA A CA 1
ATOM 2228 C C . ALA A 1 273 ? -21.469 30.662 15.353 1.00 85.88 273 ALA A C 1
ATOM 2230 O O . ALA A 1 273 ? -20.997 31.790 15.490 1.00 85.88 273 ALA A O 1
ATOM 2231 N N . ASN A 1 274 ? -21.731 29.871 16.401 1.00 84.62 274 ASN A N 1
ATOM 2232 C CA . ASN A 1 274 ? -21.551 30.296 17.796 1.00 84.62 274 ASN A CA 1
ATOM 2233 C C . ASN A 1 274 ? -20.080 30.533 18.175 1.00 84.62 274 ASN A C 1
ATOM 2235 O O . ASN A 1 274 ? -19.782 31.366 19.028 1.00 84.62 274 ASN A O 1
ATOM 2239 N N . GLU A 1 275 ? -19.156 29.795 17.560 1.00 80.38 275 GLU A N 1
ATOM 2240 C CA . GLU A 1 275 ? -17.717 29.870 17.845 1.00 80.38 275 GLU A CA 1
ATOM 2241 C C . GLU A 1 275 ? -16.957 30.780 16.869 1.00 80.38 275 GLU A C 1
ATOM 2243 O O . GLU A 1 275 ? -15.754 30.985 17.045 1.00 80.38 275 GLU A O 1
ATOM 2248 N N . ASN A 1 276 ? -17.643 31.332 15.859 1.00 84.06 276 ASN A N 1
ATOM 2249 C CA . ASN A 1 276 ? -17.051 32.071 14.741 1.00 84.06 276 ASN A CA 1
ATOM 2250 C C . ASN A 1 276 ? -15.922 31.271 14.053 1.00 84.06 276 ASN A C 1
ATOM 2252 O O . ASN A 1 276 ? -14.795 31.745 13.888 1.00 84.06 276 ASN A O 1
ATOM 2256 N N . MET A 1 277 ? -16.220 30.014 13.716 1.00 83.88 277 MET A N 1
ATOM 2257 C CA . MET A 1 277 ? -15.306 29.050 13.095 1.00 83.88 277 MET A CA 1
ATOM 2258 C C . MET A 1 277 ? -15.915 28.469 11.815 1.00 83.88 277 MET A C 1
ATOM 2260 O O . MET A 1 277 ? -17.117 28.552 11.606 1.00 83.88 277 MET A O 1
ATOM 2264 N N . ASP A 1 278 ? -15.087 27.861 10.965 1.00 84.38 278 ASP A N 1
ATOM 2265 C CA . ASP A 1 278 ? -15.560 27.102 9.803 1.00 84.38 278 ASP A CA 1
ATOM 2266 C C . ASP A 1 278 ? -16.145 25.741 10.228 1.00 84.38 278 ASP A C 1
ATOM 2268 O O . ASP A 1 278 ? -15.593 25.063 11.104 1.00 84.38 278 ASP A O 1
ATOM 2272 N N . ASP A 1 279 ? -17.223 25.304 9.574 1.00 79.31 279 ASP A N 1
ATOM 2273 C CA . ASP A 1 279 ? -17.882 24.012 9.820 1.00 79.31 279 ASP A CA 1
ATOM 2274 C C . ASP A 1 279 ? -16.898 22.833 9.738 1.00 79.31 279 ASP A C 1
ATOM 2276 O O . ASP A 1 279 ? -16.963 21.883 10.528 1.00 79.31 279 ASP A O 1
ATOM 2280 N N . GLY A 1 280 ? -15.947 22.894 8.800 1.00 81.56 280 GLY A N 1
ATOM 2281 C CA . GLY A 1 280 ? -14.909 21.889 8.616 1.00 81.56 280 GLY A CA 1
ATOM 2282 C C . GLY A 1 280 ? -13.905 21.853 9.766 1.00 81.56 280 GLY A C 1
ATOM 2283 O O . GLY A 1 280 ? -13.421 20.777 10.124 1.00 81.56 280 GLY A O 1
ATOM 2284 N N . ASP A 1 281 ? -13.605 22.990 10.393 1.00 83.38 281 ASP A N 1
ATOM 2285 C CA . ASP A 1 281 ? -12.781 23.039 11.603 1.00 83.38 281 ASP A CA 1
ATOM 2286 C C . ASP A 1 281 ? -13.515 22.448 12.802 1.00 83.38 281 ASP A C 1
ATOM 2288 O O . ASP A 1 281 ? -12.953 21.606 13.507 1.00 83.38 281 ASP A O 1
ATOM 2292 N N . VAL A 1 282 ? -14.786 22.800 12.992 1.00 86.50 282 VAL A N 1
ATOM 2293 C CA . VAL A 1 282 ? -15.605 22.214 14.061 1.00 86.50 282 VAL A CA 1
ATOM 2294 C C . VAL A 1 282 ? -15.709 20.700 13.881 1.00 86.50 282 VAL A C 1
ATOM 2296 O O . VAL A 1 282 ? -15.427 19.953 14.818 1.00 86.50 282 VAL A O 1
ATOM 2299 N N . SER A 1 283 ? -16.002 20.223 12.668 1.00 87.56 283 SER A N 1
ATOM 2300 C CA . SER A 1 283 ? -16.066 18.789 12.371 1.00 87.56 283 SER A CA 1
ATOM 2301 C C . SER A 1 283 ? -14.727 18.075 12.594 1.00 87.56 283 SER A C 1
ATOM 2303 O O . SER A 1 283 ? -14.711 16.928 13.045 1.00 87.56 283 SER A O 1
ATOM 2305 N N . ARG A 1 284 ? -13.594 18.718 12.289 1.00 88.38 284 ARG A N 1
ATOM 2306 C CA . ARG A 1 284 ? -12.258 18.139 12.508 1.00 88.38 284 ARG A CA 1
ATOM 2307 C C . ARG A 1 284 ? -11.822 18.166 13.961 1.00 88.38 284 ARG A C 1
ATOM 2309 O O . ARG A 1 284 ? -10.961 17.376 14.335 1.00 88.38 284 ARG A O 1
ATOM 2316 N N . PHE A 1 285 ? -12.335 19.076 14.772 1.00 92.19 285 PHE A N 1
ATOM 2317 C CA . PHE A 1 285 ? -11.879 19.224 16.150 1.00 92.19 285 PHE A CA 1
ATOM 2318 C C . PHE A 1 285 ? -12.808 18.521 17.132 1.00 92.19 285 PHE A C 1
ATOM 2320 O O . PHE A 1 285 ? -12.316 17.926 18.083 1.00 92.19 285 PHE A O 1
ATOM 2327 N N . ILE A 1 286 ? -14.114 18.443 16.853 1.00 92.69 286 ILE A N 1
ATOM 2328 C CA . ILE A 1 286 ? -15.078 17.744 17.716 1.00 92.69 286 ILE A CA 1
ATOM 2329 C C . ILE A 1 286 ? -14.702 16.278 17.963 1.00 92.69 286 ILE A C 1
ATOM 2331 O O . ILE A 1 286 ? -14.944 15.745 19.043 1.00 92.69 286 ILE A O 1
ATOM 2335 N N . GLN A 1 287 ? -14.017 15.638 17.010 1.00 93.00 287 GLN A N 1
ATOM 2336 C CA . GLN A 1 287 ? -13.522 14.272 17.174 1.00 93.00 287 GLN A CA 1
ATOM 2337 C C . GLN A 1 287 ? -12.523 14.111 18.336 1.00 93.00 287 GLN A C 1
ATOM 2339 O O . GLN A 1 287 ? -12.352 13.006 18.842 1.00 93.00 287 GLN A O 1
ATOM 2344 N N . PHE A 1 288 ? -11.864 15.185 18.790 1.00 94.06 288 PHE A N 1
ATOM 2345 C CA . PHE A 1 288 ? -10.947 15.134 19.932 1.00 94.06 288 PHE A CA 1
ATOM 2346 C C . PHE A 1 288 ? -11.668 14.887 21.263 1.00 94.06 288 PHE A C 1
ATOM 2348 O O . PHE A 1 288 ? -11.017 14.495 22.226 1.00 94.06 288 PHE A O 1
ATOM 2355 N N . ALA A 1 289 ? -13.002 14.999 21.298 1.00 92.19 289 ALA A N 1
ATOM 2356 C CA . ALA A 1 289 ? -13.826 14.509 22.404 1.00 92.19 289 ALA A CA 1
ATOM 2357 C C . ALA A 1 289 ? -13.786 12.975 22.567 1.00 92.19 289 ALA A C 1
ATOM 2359 O O . ALA A 1 289 ? -14.227 12.444 23.582 1.00 92.19 289 ALA A O 1
ATOM 2360 N N . PHE A 1 290 ? -13.277 12.250 21.566 1.00 93.69 290 PHE A N 1
ATOM 2361 C CA . PHE A 1 290 ? -13.142 10.790 21.575 1.00 93.69 290 PHE A CA 1
ATOM 2362 C C . PHE A 1 290 ? -11.691 10.329 21.795 1.00 93.69 290 PHE A C 1
ATOM 2364 O O . PHE A 1 290 ? -11.340 9.185 21.473 1.00 93.69 290 PHE A O 1
ATOM 2371 N N . LEU A 1 291 ? -10.831 11.212 22.316 1.00 93.44 291 LEU A N 1
ATOM 2372 C CA . LEU A 1 291 ? -9.489 10.842 22.760 1.00 93.44 291 LEU A CA 1
ATOM 2373 C C . LEU A 1 291 ? -9.546 9.775 23.861 1.00 93.44 291 LEU A C 1
ATOM 2375 O O . LEU A 1 291 ? -10.476 9.724 24.663 1.00 93.44 291 LEU A O 1
ATOM 2379 N N . ALA A 1 292 ? -8.532 8.913 23.888 1.00 92.12 292 ALA A N 1
ATOM 2380 C CA . ALA A 1 292 ? -8.377 7.886 24.898 1.00 92.12 292 ALA A CA 1
ATOM 2381 C C . ALA A 1 292 ? -8.332 8.555 26.279 1.00 92.12 292 ALA A C 1
ATOM 2383 O O . ALA A 1 292 ? -7.568 9.513 26.435 1.00 92.12 292 ALA A O 1
ATOM 2384 N N . PRO A 1 293 ? -9.082 8.055 27.276 1.00 87.75 293 PRO A N 1
ATOM 2385 C CA . PRO A 1 293 ? -9.156 8.676 28.595 1.00 87.75 293 PRO A CA 1
ATOM 2386 C C . PRO A 1 293 ? -7.777 8.963 29.193 1.00 87.75 293 PRO A C 1
ATOM 2388 O O . PRO A 1 293 ? -7.517 10.076 29.623 1.00 87.75 293 PRO A O 1
ATOM 2391 N N . GLU A 1 294 ? -6.843 8.016 29.088 1.00 86.44 294 GLU A N 1
ATOM 2392 C CA . GLU A 1 294 ? -5.464 8.183 29.568 1.00 86.44 294 GLU A CA 1
ATOM 2393 C C . GLU A 1 294 ? -4.704 9.340 28.894 1.00 86.44 294 GLU A C 1
ATOM 2395 O O . GLU A 1 294 ? -3.893 10.005 29.532 1.00 86.44 294 GLU A O 1
ATOM 2400 N N . ILE A 1 295 ? -4.967 9.606 27.611 1.00 91.00 295 ILE A N 1
ATOM 2401 C CA . ILE A 1 295 ? -4.351 10.717 26.870 1.00 91.00 295 ILE A CA 1
ATOM 2402 C C . ILE A 1 295 ? -4.952 12.040 27.327 1.00 91.00 295 ILE A C 1
ATOM 2404 O O . ILE A 1 295 ? -4.220 13.009 27.517 1.00 91.00 295 ILE A O 1
ATOM 2408 N N . VAL A 1 296 ? -6.272 12.079 27.522 1.00 88.75 296 VAL A N 1
ATOM 2409 C CA . VAL A 1 296 ? -6.964 13.248 28.072 1.00 88.75 296 VAL A CA 1
ATOM 2410 C C . VAL A 1 296 ? -6.400 13.553 29.459 1.00 88.75 296 VAL A C 1
ATOM 2412 O O . VAL A 1 296 ? -5.864 14.640 29.657 1.00 88.75 296 VAL A O 1
ATOM 2415 N N . THR A 1 297 ? -6.394 12.575 30.368 1.00 84.12 297 THR A N 1
ATOM 2416 C CA . THR A 1 297 ? -5.805 12.693 31.709 1.00 84.12 297 THR A CA 1
ATOM 2417 C C . THR A 1 297 ? -4.360 13.180 31.644 1.00 84.12 297 THR A C 1
ATOM 2419 O O . THR A 1 297 ? -4.014 14.158 32.297 1.00 84.12 297 THR A O 1
ATOM 2422 N N . SER A 1 298 ? -3.521 12.588 30.792 1.00 87.38 298 SER A N 1
ATOM 2423 C CA . SER A 1 298 ? -2.117 12.987 30.677 1.00 87.38 298 SER A CA 1
ATOM 2424 C C . SER A 1 298 ? -1.920 14.426 30.175 1.00 87.38 298 SER A C 1
ATOM 2426 O O . SER A 1 298 ? -1.069 15.142 30.705 1.00 87.38 298 SER A O 1
ATOM 2428 N N . ILE A 1 299 ? -2.729 14.890 29.214 1.00 87.62 299 ILE A N 1
ATOM 2429 C CA . ILE A 1 299 ? -2.730 16.290 28.741 1.00 87.62 299 ILE A CA 1
ATOM 2430 C C . ILE A 1 299 ? -3.066 17.251 29.881 1.00 87.62 299 ILE A C 1
ATOM 2432 O O . ILE A 1 299 ? -2.447 18.305 30.036 1.00 87.62 299 ILE A O 1
ATOM 2436 N N . PHE A 1 300 ? -4.058 16.882 30.675 1.00 81.62 300 PHE A N 1
ATOM 2437 C CA . PHE A 1 300 ? -4.605 17.699 31.742 1.00 81.62 300 PHE A CA 1
ATOM 2438 C C . PHE A 1 300 ? -3.711 17.720 32.998 1.00 81.62 300 PHE A C 1
ATOM 2440 O O . PHE A 1 300 ? -3.568 18.759 33.650 1.00 81.62 300 PHE A O 1
ATOM 2447 N N . GLU A 1 301 ? -3.005 16.620 33.265 1.00 79.81 301 GLU A N 1
ATOM 2448 C CA . GLU A 1 301 ? -1.956 16.508 34.285 1.00 79.81 301 GLU A CA 1
ATOM 2449 C C . GLU A 1 301 ? -0.626 17.159 33.860 1.00 79.81 301 GLU A C 1
ATOM 2451 O O . GLU A 1 301 ? 0.271 17.338 34.686 1.00 79.81 301 GLU A O 1
ATOM 2456 N N . GLY A 1 302 ? -0.470 17.547 32.588 1.00 80.06 302 GLY A N 1
ATOM 2457 C CA . GLY A 1 302 ? 0.787 18.090 32.068 1.00 80.06 302 GLY A CA 1
ATOM 2458 C C . GLY A 1 302 ? 1.878 17.031 31.867 1.00 80.06 302 GLY A C 1
ATOM 2459 O O . GLY A 1 302 ? 3.060 17.381 31.827 1.00 80.06 302 GLY A O 1
ATOM 2460 N N . LYS A 1 303 ? 1.490 15.750 31.799 1.00 83.69 303 LYS A N 1
ATOM 2461 C CA . LYS A 1 303 ? 2.359 14.582 31.582 1.00 83.69 303 LYS A CA 1
ATOM 2462 C C . LYS A 1 303 ? 2.398 14.145 30.116 1.00 83.69 303 LYS A C 1
ATOM 2464 O O . LYS A 1 303 ? 3.000 13.116 29.808 1.00 83.69 303 LYS A O 1
ATOM 2469 N N . GLN A 1 304 ? 1.759 14.891 29.216 1.00 85.00 304 GLN A N 1
ATOM 2470 C CA . GLN A 1 304 ? 1.724 14.530 27.809 1.00 85.00 304 GLN A CA 1
ATOM 2471 C C . GLN A 1 304 ? 3.116 14.616 27.165 1.00 85.00 304 GLN A C 1
ATOM 2473 O O . GLN A 1 304 ? 3.935 15.454 27.574 1.00 85.00 304 GLN A O 1
ATOM 2478 N N . PRO A 1 305 ? 3.378 13.812 26.116 1.00 86.06 305 PRO A N 1
ATOM 2479 C CA . PRO A 1 305 ? 4.615 13.883 25.349 1.00 86.06 305 PRO A CA 1
ATOM 2480 C C . PRO A 1 305 ? 4.956 15.318 24.931 1.00 86.06 305 PRO A C 1
ATOM 2482 O O . PRO A 1 305 ? 4.087 16.079 24.506 1.00 86.06 305 PRO A O 1
ATOM 2485 N N . ALA A 1 306 ? 6.234 15.696 25.026 1.00 78.31 306 ALA A N 1
ATOM 2486 C CA . ALA A 1 306 ? 6.693 17.068 24.768 1.00 78.31 306 ALA A CA 1
ATOM 2487 C C . ALA A 1 306 ? 6.425 17.569 23.341 1.00 78.31 306 ALA A C 1
ATOM 2489 O O . ALA A 1 306 ? 6.426 18.773 23.082 1.00 78.31 306 ALA A O 1
ATOM 2490 N N . ASP A 1 307 ? 6.209 16.651 22.406 1.00 80.94 307 ASP A N 1
ATOM 2491 C CA . ASP A 1 307 ? 5.865 16.946 21.027 1.00 80.94 307 ASP A CA 1
ATOM 2492 C C . ASP A 1 307 ? 4.344 17.019 20.788 1.00 80.94 307 ASP A C 1
ATOM 2494 O O . ASP A 1 307 ? 3.931 17.500 19.731 1.00 80.94 307 ASP A O 1
ATOM 2498 N N . LEU A 1 308 ? 3.505 16.601 21.746 1.00 85.69 308 LEU A N 1
ATOM 2499 C CA . LEU A 1 308 ? 2.049 16.710 21.681 1.00 85.69 308 LEU A CA 1
ATOM 2500 C C . LEU A 1 308 ? 1.583 18.122 22.046 1.00 85.69 308 LEU A C 1
ATOM 2502 O O . LEU A 1 308 ? 1.422 18.472 23.210 1.00 85.69 308 LEU A O 1
ATOM 2506 N N . THR A 1 309 ? 1.333 18.921 21.011 1.00 87.00 309 THR A N 1
ATOM 2507 C CA . THR A 1 309 ? 0.807 20.289 21.109 1.00 87.00 309 THR A CA 1
ATOM 2508 C C . THR A 1 309 ? -0.570 20.399 20.465 1.00 87.00 309 THR A C 1
ATOM 2510 O O . THR A 1 309 ? -0.963 19.548 19.660 1.00 87.00 309 THR A O 1
ATOM 2513 N N . SER A 1 310 ? -1.289 21.488 20.754 1.00 84.94 310 SER A N 1
ATOM 2514 C CA . SER A 1 310 ? -2.549 21.819 20.060 1.00 84.94 310 SER A CA 1
ATOM 2515 C C . SER A 1 310 ? -2.405 21.805 18.532 1.00 84.94 310 SER A C 1
ATOM 2517 O O . SER A 1 310 ? -3.242 21.236 17.835 1.00 84.94 310 SER A O 1
ATOM 2519 N N . GLU A 1 311 ? -1.310 22.350 18.000 1.00 85.25 311 GLU A N 1
ATOM 2520 C CA . GLU A 1 311 ? -1.034 22.365 16.560 1.00 85.25 311 GLU A CA 1
ATOM 2521 C C . GLU A 1 311 ? -0.746 20.969 15.997 1.00 85.25 311 GLU A C 1
ATOM 2523 O O . GLU A 1 311 ? -1.204 20.640 14.901 1.00 85.25 311 GLU A O 1
ATOM 2528 N N . LYS A 1 312 ? -0.043 20.105 16.745 1.00 85.88 312 LYS A N 1
ATOM 2529 C CA . LYS A 1 312 ? 0.141 18.702 16.343 1.00 85.88 312 LYS A CA 1
ATOM 2530 C C . LYS A 1 312 ? -1.199 17.968 16.308 1.00 85.88 312 LYS A C 1
ATOM 2532 O O . LYS A 1 312 ? -1.439 17.233 15.354 1.00 85.88 312 LYS A O 1
ATOM 2537 N N . LEU A 1 313 ? -2.070 18.199 17.294 1.00 88.00 313 LEU A N 1
ATOM 2538 C CA . LEU A 1 313 ? -3.387 17.568 17.363 1.00 88.00 313 LEU A CA 1
ATOM 2539 C C . LEU A 1 313 ? -4.278 17.999 16.185 1.00 88.00 313 LEU A C 1
ATOM 2541 O O . LEU A 1 313 ? -4.799 17.148 15.469 1.00 88.00 313 LEU A O 1
ATOM 2545 N N . LYS A 1 314 ? -4.361 19.304 15.892 1.00 87.38 314 LYS A N 1
ATOM 2546 C CA . LYS A 1 314 ? -5.114 19.837 14.738 1.00 87.38 314 LYS A CA 1
ATOM 2547 C C . LYS A 1 314 ? -4.620 19.290 13.394 1.00 87.38 314 LYS A C 1
ATOM 2549 O O . LYS A 1 314 ? -5.420 19.030 12.498 1.00 87.38 314 LYS A O 1
ATOM 2554 N N . ARG A 1 315 ? -3.306 19.076 13.245 1.00 84.81 315 ARG A N 1
ATOM 2555 C CA . ARG A 1 315 ? -2.691 18.536 12.016 1.00 84.81 315 ARG A CA 1
ATOM 2556 C C . ARG A 1 315 ? -2.969 17.051 11.772 1.00 84.81 315 ARG A C 1
ATOM 2558 O O . ARG A 1 315 ? -2.662 16.570 10.685 1.00 84.81 315 ARG A O 1
ATOM 2565 N N . LEU A 1 316 ? -3.537 16.317 12.733 1.00 79.00 316 LEU A N 1
ATOM 2566 C CA . LEU A 1 316 ? -3.826 14.886 12.562 1.00 79.00 316 LEU A CA 1
ATOM 2567 C C . LEU A 1 316 ? -4.879 14.609 11.487 1.00 79.00 316 LEU A C 1
ATOM 2569 O O . LEU A 1 316 ? -4.871 13.518 10.918 1.00 79.00 316 LEU A O 1
ATOM 2573 N N . GLY A 1 317 ? -5.751 15.579 11.196 1.00 74.00 317 GLY A N 1
ATOM 2574 C CA . GLY A 1 317 ? -6.838 15.445 10.226 1.00 74.00 317 GLY A CA 1
ATOM 2575 C C . GLY A 1 317 ? -7.995 14.609 10.770 1.00 74.00 317 GLY A C 1
ATOM 2576 O O . GLY A 1 317 ? -9.074 15.151 10.986 1.00 74.00 317 GLY A O 1
ATOM 2577 N N . SER A 1 318 ? -7.761 13.322 11.050 1.00 80.25 318 SER A N 1
ATOM 2578 C CA . SER A 1 318 ? -8.712 12.444 11.741 1.00 80.25 318 SER A CA 1
ATOM 2579 C C . SER A 1 318 ? -8.093 11.791 12.971 1.00 80.25 318 SER A C 1
ATOM 2581 O O . SER A 1 318 ? -6.930 11.373 12.959 1.00 80.25 318 SER A O 1
ATOM 2583 N N . LEU A 1 319 ? -8.888 11.641 14.024 1.00 86.81 319 LEU A N 1
ATOM 2584 C CA . LEU A 1 319 ? -8.494 10.903 15.211 1.00 86.81 319 LEU A CA 1
ATOM 2585 C C . LEU A 1 319 ? -8.742 9.398 14.992 1.00 86.81 319 LEU A C 1
ATOM 2587 O O . LEU A 1 319 ? -9.846 9.020 14.599 1.00 86.81 319 LEU A O 1
ATOM 2591 N N . PRO A 1 320 ? -7.754 8.513 15.235 1.00 87.56 320 PRO A N 1
ATOM 2592 C CA . PRO A 1 320 ? -7.980 7.073 15.160 1.00 87.56 320 PRO A CA 1
ATOM 2593 C C . PRO A 1 320 ? -9.116 6.621 16.082 1.00 87.56 320 PRO A C 1
ATOM 2595 O O . PRO A 1 320 ? -9.206 7.056 17.226 1.00 87.56 320 PRO A O 1
ATOM 2598 N N . HIS A 1 321 ? -9.953 5.693 15.620 1.00 84.75 321 HIS A N 1
ATOM 2599 C CA . HIS A 1 321 ? -11.089 5.192 16.405 1.00 84.75 321 HIS A CA 1
ATOM 2600 C C . HIS A 1 321 ? -10.663 4.228 17.528 1.00 84.75 321 HIS A C 1
ATOM 2602 O O . HIS A 1 321 ? -11.446 3.957 18.437 1.00 84.75 321 HIS A O 1
ATOM 2608 N N . SER A 1 322 ? -9.444 3.679 17.454 1.00 90.56 322 SER A N 1
ATOM 2609 C CA . SER A 1 322 ? -8.866 2.800 18.473 1.00 90.56 322 SER A CA 1
ATOM 2610 C C . SER A 1 322 ? -7.976 3.586 19.429 1.00 90.56 322 SER A C 1
ATOM 2612 O O . SER A 1 322 ? -7.017 4.224 18.998 1.00 90.56 322 SER A O 1
ATOM 2614 N N . TRP A 1 323 ? -8.224 3.476 20.734 1.00 90.19 323 TRP A N 1
ATOM 2615 C CA . TRP A 1 323 ? -7.397 4.122 21.756 1.00 90.19 323 TRP A CA 1
ATOM 2616 C C . TRP A 1 323 ? -5.938 3.655 21.740 1.00 90.19 323 TRP A C 1
ATOM 2618 O O . TRP A 1 323 ? -5.043 4.475 21.912 1.00 90.19 323 TRP A O 1
ATOM 2628 N N . SER A 1 324 ? -5.662 2.378 21.460 1.00 86.25 324 SER A N 1
ATOM 2629 C CA . SER A 1 324 ? -4.281 1.887 21.321 1.00 86.25 324 SER A CA 1
ATOM 2630 C C . SER A 1 324 ? -3.553 2.546 20.145 1.00 86.25 324 SER A C 1
ATOM 2632 O O . SER A 1 324 ? -2.363 2.846 20.226 1.00 86.25 324 SER A O 1
ATOM 2634 N N . GLU A 1 325 ? -4.273 2.807 19.053 1.00 83.19 325 GLU A N 1
ATOM 2635 C CA . GLU A 1 325 ? -3.730 3.506 17.888 1.00 83.19 325 GLU A CA 1
ATOM 2636 C C . GLU A 1 325 ? -3.541 5.000 18.161 1.00 83.19 325 GLU A C 1
ATOM 2638 O O . GLU A 1 325 ? -2.532 5.575 17.751 1.00 83.19 325 GLU A O 1
ATOM 2643 N N . GLN A 1 326 ? -4.461 5.620 18.907 1.00 89.81 326 GLN A N 1
ATOM 2644 C CA . GLN A 1 326 ? -4.286 6.989 19.382 1.00 89.81 326 GLN A CA 1
ATOM 2645 C C . GLN A 1 326 ? -3.024 7.115 20.241 1.00 89.81 326 GLN A C 1
ATOM 2647 O O . GLN A 1 326 ? -2.223 8.007 19.979 1.00 89.81 326 GLN A O 1
ATOM 2652 N N . LYS A 1 327 ? -2.795 6.198 21.192 1.00 87.31 327 LYS A N 1
ATOM 2653 C CA . LYS A 1 327 ? -1.586 6.197 22.032 1.00 87.31 327 LYS A CA 1
ATOM 2654 C C . LYS A 1 327 ? -0.317 6.149 21.180 1.00 87.31 327 LYS A C 1
ATOM 2656 O O . LYS A 1 327 ? 0.462 7.101 21.180 1.00 87.31 327 LYS A O 1
ATOM 2661 N N . SER A 1 328 ? -0.209 5.139 20.315 1.00 85.69 328 SER A N 1
ATOM 2662 C CA . SER A 1 328 ? 0.944 4.980 19.422 1.00 85.69 328 SER A CA 1
ATOM 2663 C C . SER A 1 328 ? 1.181 6.195 18.512 1.00 85.69 328 SER A C 1
ATOM 2665 O O . SER A 1 328 ? 2.325 6.583 18.278 1.00 85.69 328 SER A O 1
ATOM 2667 N N . ARG A 1 329 ? 0.116 6.818 17.990 1.00 83.31 329 ARG A N 1
ATOM 2668 C CA . ARG A 1 329 ? 0.214 7.972 17.078 1.00 83.31 329 ARG A CA 1
ATOM 2669 C C . ARG A 1 329 ? 0.548 9.276 17.803 1.00 83.31 329 ARG A C 1
ATOM 2671 O O . ARG A 1 329 ? 1.163 10.160 17.203 1.00 83.31 329 ARG A O 1
ATOM 2678 N N . LEU A 1 330 ? 0.137 9.405 19.061 1.00 85.31 330 LEU A N 1
ATOM 2679 C CA . LEU A 1 330 ? 0.343 10.598 19.881 1.00 85.31 330 LEU A CA 1
ATOM 2680 C C . LEU A 1 330 ? 1.602 10.524 20.753 1.00 85.31 330 LEU A C 1
ATOM 2682 O O . LEU A 1 330 ? 1.974 11.546 21.321 1.00 85.31 330 LEU A O 1
ATOM 2686 N N . GLY A 1 331 ? 2.298 9.383 20.758 1.00 80.75 331 GLY A N 1
ATOM 2687 C CA . GLY A 1 331 ? 3.582 9.200 21.441 1.00 80.75 331 GLY A CA 1
ATOM 2688 C C . GLY A 1 331 ? 3.462 8.659 22.866 1.00 80.75 331 GLY A C 1
ATOM 2689 O O . GLY A 1 331 ? 4.349 8.928 23.671 1.00 80.75 331 GLY A O 1
ATOM 2690 N N . TYR A 1 332 ? 2.372 7.941 23.158 1.00 77.31 332 TYR A N 1
ATOM 2691 C CA . TYR A 1 332 ? 2.108 7.243 24.420 1.00 77.31 332 TYR A CA 1
ATOM 2692 C C . TYR A 1 332 ? 2.395 5.749 24.337 1.00 77.31 332 TYR A C 1
ATOM 2694 O O . TYR A 1 332 ? 2.216 5.171 23.234 1.00 77.31 332 TYR A O 1
#

Radius of gyration: 30.33 Å; chains: 1; bounding box: 63×53×82 Å

Secondary structure (DSSP, 8-state):
----TTEEEEEEETTTTEEEEEETT-SSPPPEEEE--TT-SS-EEEE---S-HHHHHHHHHHHHHHHHHHHHTT--SS--BHHHHHHHHHHHHHHH-S-HHHHHHHHHHHIIIIIHHHTTSBGGG--HHHHHHHHHHHHHSSSPPPHHHHHHHHHHHHHHHHHHHHTTSSSSPPPPPP------PPPPPPHHHHHHHHHHHHHHHHHHHHT----------EEEEETTEEEEE-SS-------HHHHHHHHHHHHHHHHHHTTSSSSHHHHHHHHT--HHHHHHHHGGGGS-HHHHHHHHHT-S-TT--HHHHHTTSS--SSHHHHHHHHT-

Foldseek 3Di:
DPDPVFWAPWDADPNNQWIWTWGPPDPDTFIKIWGDAPPDPDIDIDTLPHNDPVSSVVSRVVVRVVLNVCVVVVHDSDQPALQNLLVVLLVVCCVVPPPNQVSVVLNVLCVVQVCVQRVRPRLQPPAQVSQVVSLVVQCVDPVGDALVSSVSNVVSVQSSNVSCVVVVNYVDRHDHDDRDHDDDDDDDDDPVNVVVVVVVVVVLVVVVVVPPDDDDDDDDWDWDDDPPDIDTDDPDDPPQQAAVLQLCLLVVLLVVVVCCVVVVDVDLVRVCVVVVHDSLQNVQSNQSPQADPVQNVCNSRSNFDNPQHNVVSSVSSHQDNDNVVNCVSRVD